Protein 3H6P (pdb70)

Sequence (238 aa):
AFAAKAGLMRHTIGQAEQQAMSAQAFHQQGESAAAFQGAHARFVAAAAKVNTLLDIAQANLSHTAFAAKAGLMRHTIGQAEQQAMSAQAFHQGESAAAFQGAHARFVAAAAKVNTLLDIAQANLGEAAGYAGTLQQSLGADIASEQAVLSSAWQGDTGITYQGWQTQQWNNQALEDLVRAYQSMSGTGYAGTLQSLGADIASEQAVLSSAWQGDTGITYQGWQTQWNQALEDLVRAYQSMSG

CATH classification: 1.20.5.190

Foldseek 3Di:
DVVVVVVVVVVVVVVVVVVVVVVVVVVVVVVVVVVVVVVVVVVVVVVVVVVVVVVVVVVD/DVVVVVVVVVVVVVVVVVVVVVVVVVVVVVVVVVVVVCVVVVVVVVVVVVVVVVVVVVVCVVCPVVD/DVLVVLLVVLVVVLVVLVVCQVVDDQPPPQGSVSCSVVSVVVSVVVSVVVCVVVDD/DVLVVLVVVLVVVLVVCVVPVPDDDCVVPDDNVRVSVVSVVVSVVVSVVVVVVVD

B-factor: mean 17.17, std 8.36, range [2.0, 63.87]

Organism: Mycobacterium tuberculosis (strain ATCC 25618 / H37Rv) (NCBI:txid83332)

Nearest PDB structures (foldseek):
  3h6p-assembly1_C  TM=1.018E+00  e=3.878E-08  Mycobacterium tuberculosis
  3q4h-assembly2_D-2  TM=9.669E-01  e=3.672E-05  Mycolicibacterium smegmatis MC2 155
  2kg7-assembly1_B  TM=9.232E-01  e=2.041E-05  Mycobacterium tuberculosis H37Rv
  3q4h-assembly2_B  TM=9.547E-01  e=7.528E-05  Mycolicibacterium smegmatis MC2 155
  3fav-assembly2_D  TM=8.240E-01  e=4.152E-01  Mycobacterium tuberculosis H37Rv

GO terms:
  GO:0032991 protein-containing complex (C, IDA)
  GO:0005515 protein binding (F, IPI)

Structure (mmCIF, N/CA/C/O backbone):
data_3H6P
#
_entry.id   3H6P
#
_cell.length_a   40.288
_cell.length_b   54.572
_cell.length_c   103.101
_cell.angle_alpha   90.00
_cell.angle_beta   90.00
_cell.angle_gamma   90.00
#
_symmetry.space_group_name_H-M   'P 21 21 21'
#
loop_
_entity.id
_entity.type
_entity.pdbx_description
1 polymer 'ESAT-6 LIKE PROTEIN ESXS'
2 polymer 'ESAT-6-like protein esxR'
3 non-polymer GLYCEROL
4 water water
#
loop_
_atom_site.group_PDB
_atom_site.id
_atom_site.type_symbol
_atom_site.label_atom_id
_atom_site.label_alt_id
_atom_site.label_comp_id
_atom_site.label_asym_id
_atom_site.label_entity_id
_atom_site.label_seq_id
_atom_site.pdbx_PDB_ins_code
_atom_site.Cartn_x
_atom_site.Cartn_y
_atom_site.Cartn_z
_atom_site.occupancy
_atom_site.B_iso_or_equiv
_atom_site.auth_seq_id
_atom_site.auth_comp_id
_atom_site.auth_asym_id
_atom_site.auth_atom_id
_atom_site.pdbx_PDB_model_num
ATOM 1 N N . ALA A 1 31 ? -51.893 7.609 -2.761 1.00 22.91 17 ALA A N 1
ATOM 2 C CA . ALA A 1 31 ? -52.026 6.333 -2.004 1.00 22.78 17 ALA A CA 1
ATOM 3 C C . ALA A 1 31 ? -50.641 5.864 -1.590 1.00 22.34 17 ALA A C 1
ATOM 4 O O . ALA A 1 31 ? -49.731 5.800 -2.426 1.00 22.21 17 ALA A O 1
ATOM 6 N N . PHE A 1 32 ? -50.483 5.503 -0.319 1.00 21.40 18 PHE A N 1
ATOM 7 C CA . PHE A 1 32 ? -49.186 5.024 0.141 1.00 20.81 18 PHE A CA 1
ATOM 8 C C . PHE A 1 32 ? -48.759 3.791 -0.663 1.00 20.21 18 PHE A C 1
ATOM 9 O O . PHE A 1 32 ? -47.609 3.688 -1.093 1.00 20.01 18 PHE A O 1
ATOM 17 N N . ALA A 1 33 ? -49.672 2.849 -0.849 1.00 20.12 19 ALA A N 1
ATOM 18 C CA . ALA A 1 33 ? -49.354 1.630 -1.582 1.00 19.59 19 ALA A CA 1
ATOM 19 C C . ALA A 1 33 ? -48.906 1.919 -3.020 1.00 18.49 19 ALA A C 1
ATOM 20 O O . ALA A 1 33 ? -48.033 1.224 -3.528 1.00 18.12 19 ALA A O 1
ATOM 22 N N . ALA A 1 34 ? -49.481 2.941 -3.659 1.00 17.63 20 ALA A N 1
ATOM 23 C CA . ALA A 1 34 ? -49.081 3.348 -5.027 1.00 16.85 20 ALA A CA 1
ATOM 24 C C . ALA A 1 34 ? -47.672 3.928 -5.055 1.00 15.98 20 ALA A C 1
ATOM 25 O O . ALA A 1 34 ? -46.889 3.618 -5.956 1.00 14.72 20 ALA A O 1
ATOM 27 N N . LYS A 1 35 ? -47.362 4.787 -4.078 1.00 14.72 21 LYS A N 1
ATOM 28 C CA . LYS A 1 35 ? -46.022 5.365 -3.991 1.00 13.95 21 LYS A CA 1
ATOM 29 C C . LYS A 1 35 ? -45.029 4.274 -3.667 1.00 11.77 21 LYS A C 1
ATOM 30 O O . LYS A 1 35 ? -43.944 4.260 -4.223 1.00 10.93 21 LYS A O 1
ATOM 36 N N . ALA A 1 36 ? -45.401 3.356 -2.776 1.00 10.93 22 ALA A N 1
ATOM 37 C CA . ALA A 1 36 ? -44.529 2.218 -2.435 1.00 10.29 22 ALA A CA 1
ATOM 38 C C . ALA A 1 36 ? -44.250 1.367 -3.689 1.00 10.27 22 ALA A C 1
ATOM 39 O O . ALA A 1 36 ? -43.090 1.066 -3.995 1.00 10.08 22 ALA A O 1
ATOM 41 N N . GLY A 1 37 ? -45.296 1.018 -4.437 1.00 10.47 23 GLY A N 1
ATOM 42 C CA . GLY A 1 37 ? -45.123 0.315 -5.732 1.00 10.40 23 GLY A CA 1
ATOM 43 C C . GLY A 1 37 ? -44.207 1.025 -6.715 1.00 10.62 23 GLY A C 1
ATOM 44 O O . GLY A 1 37 ? -43.322 0.408 -7.337 1.00 9.91 23 GLY A O 1
ATOM 45 N N . LEU A 1 38 ? -44.406 2.333 -6.862 1.00 10.56 24 LEU A N 1
ATOM 46 C CA . LEU A 1 38 ? -43.572 3.129 -7.736 1.00 11.22 24 LEU A CA 1
ATOM 47 C C . LEU A 1 38 ? -42.102 3.095 -7.308 1.00 10.38 24 LEU A C 1
ATOM 48 O O . LEU A 1 38 ? -41.226 2.986 -8.163 1.00 10.24 24 LEU A O 1
ATOM 53 N N . MET A 1 39 ? -41.828 3.186 -5.996 1.00 9.15 25 MET A N 1
ATOM 54 C CA . MET A 1 39 ? -40.438 3.148 -5.504 1.00 8.18 25 MET A CA 1
ATOM 55 C C . MET A 1 39 ? -39.773 1.819 -5.807 1.00 9.06 25 MET A C 1
ATOM 56 O O . MET A 1 39 ? -38.633 1.779 -6.246 1.00 8.20 25 MET A O 1
ATOM 61 N N . ARG A 1 40 ? -40.489 0.731 -5.570 1.00 9.47 26 ARG A N 1
ATOM 62 C CA . ARG A 1 40 ? -39.956 -0.601 -5.844 1.00 10.65 26 ARG A CA 1
ATOM 63 C C . ARG A 1 40 ? -39.637 -0.770 -7.325 1.00 10.42 26 ARG A C 1
ATOM 64 O O . ARG A 1 40 ? -38.571 -1.280 -7.692 1.00 10.66 26 ARG A O 1
ATOM 72 N N . HIS A 1 41 ? -40.551 -0.321 -8.175 1.00 10.33 27 HIS A N 1
ATOM 73 C CA . HIS A 1 41 ? -40.335 -0.320 -9.620 1.00 10.40 27 HIS A CA 1
ATOM 74 C C . HIS A 1 41 ? -39.110 0.513 -10.036 1.00 9.51 27 HIS A C 1
ATOM 75 O O . HIS A 1 41 ? -38.241 0.053 -10.789 1.00 9.48 27 HIS A O 1
ATOM 82 N N . THR A 1 42 ? -39.038 1.728 -9.512 1.00 9.38 28 THR A N 1
ATOM 83 C CA . THR A 1 42 ? -37.990 2.671 -9.853 1.00 9.46 28 THR A CA 1
ATOM 84 C C . THR A 1 42 ? -36.614 2.179 -9.422 1.00 9.93 28 THR A C 1
ATOM 85 O O . THR A 1 42 ? -35.657 2.374 -10.132 1.00 10.55 28 THR A O 1
ATOM 89 N N . ILE A 1 43 ? -36.520 1.542 -8.264 1.00 10.69 29 ILE A N 1
ATOM 90 C CA . ILE A 1 43 ? -35.257 0.940 -7.808 1.00 10.58 29 ILE A CA 1
ATOM 91 C C . ILE A 1 43 ? -34.750 -0.083 -8.818 1.00 10.73 29 ILE A C 1
ATOM 92 O O . ILE A 1 43 ? -33.560 -0.110 -9.140 1.00 11.28 29 ILE A O 1
ATOM 97 N N . GLY A 1 44 ? -35.648 -0.934 -9.306 1.00 11.32 30 GLY A N 1
ATOM 98 C CA . GLY A 1 44 ? -35.281 -1.988 -10.264 1.00 11.57 30 GLY A CA 1
ATOM 99 C C . GLY A 1 44 ? -34.841 -1.398 -11.598 1.00 11.79 30 GLY A C 1
ATOM 100 O O . GLY A 1 44 ? -33.849 -1.830 -12.205 1.00 11.46 30 GLY A O 1
ATOM 101 N N . GLN A 1 45 ? -35.564 -0.386 -12.053 1.00 11.76 31 GLN A N 1
ATOM 102 C CA . GLN A 1 45 ? -35.176 0.346 -13.267 1.00 12.16 31 GLN A CA 1
ATOM 103 C C . GLN A 1 45 ? -33.836 1.060 -13.175 1.00 11.85 31 GLN A C 1
ATOM 104 O O . GLN A 1 45 ? -33.028 1.005 -14.125 1.00 11.84 31 GLN A O 1
ATOM 110 N N . ALA A 1 46 ? -33.602 1.730 -12.046 1.00 11.31 32 ALA A N 1
ATOM 111 C CA . ALA A 1 46 ? -32.354 2.437 -11.810 1.00 10.47 32 ALA A CA 1
ATOM 112 C C . ALA A 1 46 ? -31.195 1.477 -11.850 1.00 9.98 32 ALA A C 1
ATOM 113 O O . ALA A 1 46 ? -30.155 1.767 -12.418 1.00 9.21 32 ALA A O 1
ATOM 115 N N . GLU A 1 47 ? -31.370 0.321 -11.216 1.00 10.41 33 GLU A N 1
ATOM 116 C CA . GLU A 1 47 ? -30.355 -0.723 -11.215 1.00 11.09 33 GLU A CA 1
ATOM 117 C C . GLU A 1 47 ? -30.042 -1.220 -12.619 1.00 11.90 33 GLU A C 1
ATOM 118 O O . GLU A 1 47 ? -28.862 -1.387 -12.969 1.00 10.34 33 GLU A O 1
ATOM 124 N N . GLN A 1 48 ? -31.088 -1.444 -13.418 1.00 12.42 34 GLN A N 1
ATOM 125 C CA . GLN A 1 48 ? -30.918 -1.940 -14.792 1.00 14.06 34 GLN A CA 1
ATOM 126 C C . GLN A 1 48 ? -30.211 -0.924 -15.668 1.00 13.66 34 GLN A C 1
ATOM 127 O O . GLN A 1 48 ? -29.339 -1.275 -16.455 1.00 14.10 34 GLN A O 1
ATOM 133 N N . GLN A 1 49 ? -30.607 0.332 -15.545 1.00 14.12 35 GLN A N 1
ATOM 134 C CA . GLN A 1 49 ? -29.944 1.424 -16.257 1.00 14.21 35 GLN A CA 1
ATOM 135 C C . GLN A 1 49 ? -28.452 1.514 -15.933 1.00 13.09 35 GLN A C 1
ATOM 136 O O . GLN A 1 49 ? -27.642 1.628 -16.846 1.00 12.46 35 GLN A O 1
ATOM 142 N N . ALA A 1 50 ? -28.104 1.457 -14.645 1.00 12.16 36 ALA A N 1
ATOM 143 C CA . ALA A 1 50 ? -26.716 1.577 -14.191 1.00 12.07 36 ALA A CA 1
ATOM 144 C C . ALA A 1 50 ? -25.861 0.388 -14.651 1.00 11.70 36 ALA A C 1
ATOM 145 O O . ALA A 1 50 ? -24.709 0.560 -15.094 1.00 11.98 36 ALA A O 1
ATOM 147 N N . MET A 1 51 ? -26.427 -0.810 -14.555 1.00 11.01 37 MET A N 1
ATOM 148 C CA . MET A 1 51 ? -25.732 -2.035 -15.021 1.00 10.76 37 MET A CA 1
ATOM 149 C C . MET A 1 51 ? -25.450 -1.940 -16.520 1.00 10.99 37 MET A C 1
ATOM 150 O O . MET A 1 51 ? -24.320 -2.187 -16.988 1.00 10.64 3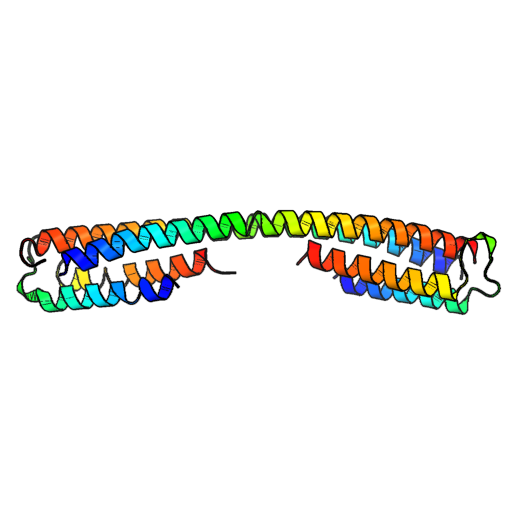7 MET A O 1
ATOM 155 N N . SER A 1 52 ? -26.474 -1.555 -17.274 1.00 11.21 38 SER A N 1
ATOM 156 C CA . SER A 1 52 ? -26.347 -1.417 -18.727 1.00 12.03 38 SER A CA 1
ATOM 157 C C . SER A 1 52 ? -25.296 -0.367 -19.132 1.00 12.07 38 SER A C 1
ATOM 158 O O . SER A 1 52 ? -24.556 -0.552 -20.097 1.00 10.94 38 SER A O 1
ATOM 161 N N . ALA A 1 53 ? -25.301 0.762 -18.432 1.00 11.79 39 ALA A N 1
ATOM 162 C CA . ALA A 1 53 ? -24.374 1.857 -18.703 1.00 12.19 39 ALA A CA 1
ATOM 163 C C . ALA A 1 53 ? -22.949 1.418 -18.404 1.00 12.27 39 ALA A C 1
ATOM 164 O O . ALA A 1 53 ? -22.026 1.762 -19.138 1.00 12.72 39 ALA A O 1
ATOM 166 N N . GLN A 1 54 ? -22.756 0.636 -17.348 1.00 12.05 40 GLN A N 1
ATOM 167 C CA . GLN A 1 54 ? -21.405 0.178 -16.999 1.00 12.22 40 GLN A CA 1
ATOM 168 C C . GLN A 1 54 ? -20.902 -0.794 -18.069 1.00 12.11 40 GLN A C 1
ATOM 169 O O . GLN A 1 54 ? -19.736 -0.723 -18.513 1.00 12.27 40 GLN A O 1
ATOM 175 N N . ALA A 1 55 ? -21.772 -1.689 -18.501 1.00 11.44 41 ALA A N 1
ATOM 176 C CA . ALA A 1 55 ? -21.396 -2.650 -19.525 1.00 12.28 41 ALA A CA 1
ATOM 177 C C . ALA A 1 55 ? -21.024 -1.911 -20.818 1.00 12.56 41 ALA A C 1
ATOM 178 O O . ALA A 1 55 ? -20.017 -2.206 -21.458 1.00 13.03 41 ALA A O 1
ATOM 180 N N . PHE A 1 56 ? -21.827 -0.921 -21.180 1.00 12.97 42 PHE A N 1
ATOM 181 C CA . PHE A 1 56 ? -21.549 -0.092 -22.361 1.00 13.39 42 PHE A CA 1
ATOM 182 C C . PHE A 1 56 ? -20.208 0.627 -22.251 1.00 13.29 42 PHE A C 1
ATOM 183 O O . PHE A 1 56 ? -19.387 0.608 -23.175 1.00 13.08 42 PHE A O 1
ATOM 191 N N . HIS A 1 57 ? -19.979 1.255 -21.118 1.00 14.62 43 HIS A N 1
ATOM 192 C CA . HIS A 1 57 ? -18.770 2.026 -20.914 1.00 16.29 43 HIS A CA 1
ATOM 193 C C . HIS A 1 57 ? -17.500 1.163 -20.880 1.00 16.42 43 HIS A C 1
ATOM 194 O O . HIS A 1 57 ? -16.461 1.578 -21.417 1.00 15.77 43 HIS A O 1
ATOM 201 N N . GLN A 1 58 ? -17.578 -0.036 -20.303 1.00 15.95 44 GLN A N 1
ATOM 202 C CA A GLN A 1 58 ? -16.450 -0.981 -20.346 0.50 16.45 44 GLN A CA 1
ATOM 203 C CA B GLN A 1 58 ? -16.446 -0.973 -20.350 0.50 16.27 44 GLN A CA 1
ATOM 204 C C . GLN A 1 58 ? -16.116 -1.374 -21.793 1.00 16.34 44 GLN A C 1
ATOM 205 O O . GLN A 1 58 ? -14.942 -1.391 -22.195 1.00 15.75 44 GLN A O 1
ATOM 216 N N . GLY A 1 59 ? -17.145 -1.671 -22.584 1.00 15.43 45 GLY A N 1
ATOM 217 C CA . GLY A 1 59 ? -16.956 -2.036 -23.991 1.00 15.93 45 GLY A CA 1
ATOM 218 C C . GLY A 1 59 ? -16.418 -0.878 -24.841 1.00 16.04 45 GLY A C 1
ATOM 219 O O . GLY A 1 59 ? -15.562 -1.081 -25.726 1.00 15.24 45 GLY A O 1
ATOM 220 N N . GLU A 1 60 ? -16.937 0.323 -24.603 1.00 16.26 46 GLU A N 1
ATOM 221 C CA . GLU A 1 60 ? -16.506 1.526 -25.326 1.00 16.91 46 GLU A CA 1
ATOM 222 C C . GLU A 1 60 ? -15.042 1.828 -25.021 1.00 16.31 46 GLU A C 1
ATOM 223 O O . GLU A 1 60 ? -14.269 2.127 -25.911 1.00 15.65 46 GLU A O 1
ATOM 229 N N . SER A 1 61 ? -14.661 1.710 -23.760 1.00 16.08 47 SER A N 1
ATOM 230 C CA . SER A 1 61 ? -13.268 1.874 -23.344 1.00 16.65 47 SER A CA 1
ATOM 231 C C . SER A 1 61 ? -12.344 0.857 -24.022 1.00 15.89 47 SER A C 1
ATOM 232 O O . SER A 1 61 ? -11.274 1.210 -24.551 1.00 15.90 47 SER A O 1
ATOM 235 N N . ALA A 1 62 ? -12.759 -0.402 -24.031 1.00 14.95 48 ALA A N 1
ATOM 236 C CA . ALA A 1 62 ? -11.964 -1.474 -24.642 1.00 14.30 48 ALA A CA 1
ATOM 237 C C . ALA A 1 62 ? -11.772 -1.239 -26.153 1.00 14.97 48 ALA A C 1
ATOM 238 O O . ALA A 1 62 ? -10.651 -1.309 -26.678 1.00 14.50 48 ALA A O 1
ATOM 240 N N . ALA A 1 63 ? -12.859 -0.903 -26.833 1.00 13.98 49 ALA A N 1
ATOM 241 C CA . ALA A 1 63 ? -12.817 -0.574 -28.265 1.00 14.47 49 ALA A CA 1
ATOM 242 C C . ALA A 1 63 ? -11.961 0.658 -28.562 1.00 14.59 49 ALA A C 1
ATOM 243 O O . ALA A 1 63 ? -11.214 0.664 -29.550 1.00 14.76 49 ALA A O 1
ATOM 245 N N . ALA A 1 64 ? -12.070 1.696 -27.726 1.00 15.13 50 ALA A N 1
ATOM 246 C CA . ALA A 1 64 ? -11.293 2.928 -27.933 1.00 15.99 50 ALA A CA 1
ATOM 247 C C . ALA A 1 64 ? -9.804 2.629 -27.721 1.00 15.99 50 ALA A C 1
ATOM 248 O O . ALA A 1 64 ? -8.960 3.077 -28.492 1.00 16.60 50 ALA A O 1
ATOM 250 N N . PHE A 1 65 ? -9.479 1.844 -26.710 1.00 15.41 51 PHE A N 1
ATOM 251 C CA . PHE A 1 65 ? -8.090 1.442 -26.504 1.00 16.43 51 PHE A CA 1
ATOM 252 C C . PHE A 1 65 ? -7.499 0.646 -27.685 1.00 16.88 51 PHE A C 1
ATOM 253 O O . PHE A 1 65 ? -6.361 0.886 -28.108 1.00 16.86 51 PHE A O 1
ATOM 261 N N . GLN A 1 66 ? -8.249 -0.315 -28.195 1.00 17.15 52 GLN A N 1
ATOM 262 C CA . GLN A 1 66 ? -7.798 -1.101 -29.354 1.00 17.58 52 GLN A CA 1
ATOM 263 C C . GLN A 1 66 ? -7.541 -0.208 -30.571 1.00 16.83 52 GLN A C 1
ATOM 264 O O . GLN A 1 66 ? -6.508 -0.340 -31.235 1.00 17.00 52 GLN A O 1
ATOM 270 N N . GLY A 1 67 ? -8.449 0.724 -30.850 1.00 16.14 53 GLY A N 1
ATOM 271 C CA . GLY A 1 67 ? -8.228 1.680 -31.947 1.00 15.73 53 GLY A CA 1
ATOM 272 C C . GLY A 1 67 ? -6.991 2.549 -31.757 1.00 15.31 53 GLY A C 1
ATOM 273 O O . GLY A 1 67 ? -6.159 2.679 -32.653 1.00 14.37 53 GLY A O 1
ATOM 274 N N . ALA A 1 68 ? -6.880 3.148 -30.575 1.00 15.54 54 ALA A N 1
ATOM 275 C CA . ALA A 1 68 ? -5.732 3.957 -30.204 1.00 15.39 54 ALA A CA 1
ATOM 276 C C . ALA A 1 68 ? -4.435 3.173 -30.363 1.00 15.30 54 ALA A C 1
ATOM 277 O O . ALA A 1 68 ? -3.455 3.687 -30.917 1.00 14.48 54 ALA A O 1
ATOM 279 N N . HIS A 1 69 ? -4.434 1.933 -29.875 1.00 15.48 55 HIS A N 1
ATOM 280 C CA . HIS A 1 69 ? -3.254 1.065 -29.911 1.00 15.94 55 HIS A CA 1
ATOM 281 C C . HIS A 1 69 ? -2.820 0.755 -31.338 1.00 15.94 55 HIS A C 1
ATOM 282 O O . HIS A 1 69 ? -1.626 0.806 -31.658 1.00 16.82 55 HIS A O 1
ATOM 289 N N . ALA A 1 70 ? -3.785 0.444 -32.191 1.00 15.98 56 ALA A N 1
ATOM 290 C CA . ALA A 1 70 ? -3.545 0.282 -33.615 1.00 15.95 56 ALA A CA 1
ATOM 291 C C . ALA A 1 70 ? -2.933 1.554 -34.236 1.00 15.79 56 ALA A C 1
ATOM 292 O O . ALA A 1 70 ? -1.962 1.465 -34.996 1.00 15.54 56 ALA A O 1
ATOM 294 N N . ARG A 1 71 ? -3.464 2.728 -33.885 1.00 16.09 57 ARG A N 1
ATOM 295 C CA . ARG A 1 71 ? -2.952 3.995 -34.412 1.00 16.00 57 ARG A CA 1
ATOM 296 C C . ARG A 1 71 ? -1.539 4.283 -33.931 1.00 15.88 57 ARG A C 1
ATOM 297 O O . ARG A 1 71 ? -0.706 4.826 -34.685 1.00 14.62 57 ARG A O 1
ATOM 305 N N . PHE A 1 72 ? -1.274 3.929 -32.681 1.00 15.05 58 PHE A N 1
ATOM 306 C CA . PHE A 1 72 ? 0.059 4.071 -32.090 1.00 15.50 58 PHE A CA 1
ATOM 307 C C . PHE A 1 72 ? 1.110 3.208 -32.826 1.00 15.30 58 PHE A C 1
ATOM 308 O O . PHE A 1 72 ? 2.204 3.678 -33.155 1.00 15.21 58 PHE A O 1
ATOM 316 N N . VAL A 1 73 ? 0.770 1.946 -33.054 1.00 15.00 59 VAL A N 1
ATOM 317 C CA . VAL A 1 73 ? 1.627 1.008 -33.778 1.00 15.02 59 VAL A CA 1
ATOM 318 C C . VAL A 1 73 ? 1.897 1.512 -35.211 1.00 14.57 59 VAL A C 1
ATOM 319 O O . VAL A 1 73 ? 3.046 1.517 -35.657 1.00 14.21 59 VAL A O 1
ATOM 323 N N . ALA A 1 74 ? 0.862 1.970 -35.905 1.00 13.95 60 ALA A N 1
ATOM 324 C CA . ALA A 1 74 ? 1.041 2.511 -37.269 1.00 14.53 60 ALA A CA 1
ATOM 325 C C . ALA A 1 74 ? 1.968 3.721 -37.256 1.00 14.27 60 ALA A C 1
ATOM 326 O O . ALA A 1 74 ? 2.875 3.822 -38.084 1.00 14.69 60 ALA A O 1
ATOM 328 N N . ALA A 1 75 ? 1.776 4.623 -36.289 1.00 13.81 61 ALA A N 1
ATOM 329 C CA . ALA A 1 75 ? 2.626 5.829 -36.159 1.00 13.93 61 ALA A CA 1
ATOM 330 C C . ALA A 1 75 ? 4.081 5.485 -35.843 1.00 13.82 61 ALA A C 1
ATOM 331 O O . ALA A 1 75 ? 5.008 6.084 -36.407 1.00 13.75 61 ALA A O 1
ATOM 333 N N . ALA A 1 76 ? 4.279 4.524 -34.947 1.00 13.47 62 ALA A N 1
ATOM 334 C CA . ALA A 1 76 ? 5.612 4.053 -34.595 1.00 13.74 62 ALA A CA 1
ATOM 335 C C . ALA A 1 76 ? 6.364 3.467 -35.799 1.00 13.86 62 ALA A C 1
ATOM 336 O O . ALA A 1 76 ? 7.577 3.697 -35.956 1.00 12.61 62 ALA A O 1
ATOM 338 N N . ALA A 1 77 ? 5.666 2.702 -36.631 1.00 13.34 63 ALA A N 1
ATOM 339 C CA . ALA A 1 77 ? 6.252 2.198 -37.879 1.00 13.64 63 ALA A CA 1
ATOM 340 C C . ALA A 1 77 ? 6.758 3.367 -38.745 1.00 13.57 63 ALA A C 1
ATOM 341 O O . ALA A 1 77 ? 7.854 3.311 -39.307 1.00 13.86 63 ALA A O 1
ATOM 343 N N . LYS A 1 78 ? 5.985 4.446 -38.811 1.00 13.19 64 LYS A N 1
ATOM 344 C CA . LYS A 1 78 ? 6.378 5.597 -39.631 1.00 13.81 64 LYS A CA 1
ATOM 345 C C . LYS A 1 78 ? 7.590 6.275 -39.024 1.00 13.10 64 LYS A C 1
ATOM 346 O O . LYS A 1 78 ? 8.502 6.661 -39.728 1.00 11.90 64 LYS A O 1
ATOM 352 N N . VAL A 1 79 ? 7.586 6.413 -37.699 1.00 12.45 65 VAL A N 1
ATOM 353 C CA . VAL A 1 79 ? 8.714 7.002 -36.981 1.00 12.80 65 VAL A CA 1
ATOM 354 C C . VAL A 1 79 ? 9.967 6.193 -37.243 1.00 12.64 65 VAL A C 1
ATOM 355 O O . VAL A 1 79 ? 11.023 6.755 -37.512 1.00 11.37 65 VAL A O 1
ATOM 359 N N . ASN A 1 80 ? 9.860 4.868 -37.212 1.00 12.82 66 ASN A N 1
ATOM 360 C CA . ASN A 1 80 ? 11.041 4.041 -37.495 1.00 13.88 66 ASN A CA 1
ATOM 361 C C . ASN A 1 80 ? 11.570 4.185 -38.934 1.00 12.62 66 ASN A C 1
ATOM 362 O O . ASN A 1 80 ? 12.780 4.290 -39.162 1.00 12.27 66 ASN A O 1
ATOM 367 N N . THR A 1 81 ? 10.667 4.231 -39.895 1.00 11.75 67 THR A N 1
ATOM 368 C CA . THR A 1 81 ? 11.029 4.505 -41.290 1.00 11.60 67 THR A CA 1
ATOM 369 C C . THR A 1 81 ? 11.700 5.863 -41.449 1.00 10.61 67 THR A C 1
ATOM 370 O O . THR A 1 81 ? 12.718 5.981 -42.147 1.00 9.41 67 THR A O 1
ATOM 374 N N . LEU A 1 82 ? 11.148 6.881 -40.784 1.00 9.29 68 LEU A N 1
ATOM 375 C CA . LEU A 1 82 ? 11.713 8.231 -40.883 1.00 9.23 68 LEU A CA 1
ATOM 376 C C . LEU A 1 82 ? 13.068 8.364 -40.173 1.00 9.05 68 LEU A C 1
ATOM 377 O O . LEU A 1 82 ? 13.893 9.181 -40.584 1.00 9.40 68 LEU A O 1
ATOM 382 N N . LEU A 1 83 ? 13.286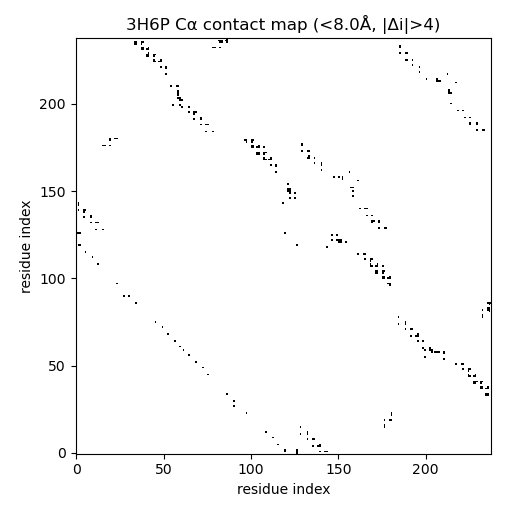 7.613 -39.086 1.00 8.45 69 LEU A N 1
ATOM 383 C CA . LEU A 1 83 ? 14.587 7.624 -38.423 1.00 8.99 69 LEU A CA 1
ATOM 384 C C . LEU A 1 83 ? 15.649 7.020 -39.342 1.00 9.41 69 LEU A C 1
ATOM 385 O O . LEU A 1 83 ? 16.785 7.481 -39.391 1.00 10.28 69 LEU A O 1
ATOM 390 N N . ASP A 1 84 ? 15.294 5.959 -40.053 1.00 9.61 70 ASP A N 1
ATOM 391 C CA . ASP A 1 84 ? 16.232 5.371 -41.021 1.00 10.21 70 ASP A CA 1
ATOM 392 C C . ASP A 1 84 ? 16.583 6.343 -42.131 1.00 9.62 70 ASP A C 1
ATOM 393 O O . ASP A 1 84 ? 17.756 6.458 -42.504 1.00 9.66 70 ASP A O 1
ATOM 398 N N . ILE A 1 85 ? 15.586 7.051 -42.651 1.00 9.43 71 ILE A N 1
ATOM 399 C CA . ILE A 1 85 ? 15.830 8.075 -43.658 1.00 9.34 71 ILE A CA 1
ATOM 400 C C . ILE A 1 85 ? 16.771 9.168 -43.140 1.00 9.16 71 ILE A C 1
ATOM 401 O O . ILE A 1 85 ? 17.682 9.575 -43.840 1.00 10.21 71 ILE A O 1
ATOM 406 N N . ALA A 1 86 ? 16.559 9.618 -41.909 1.00 8.69 72 ALA A N 1
ATOM 407 C CA . ALA A 1 86 ? 17.419 10.605 -41.295 1.00 8.50 72 ALA A CA 1
ATOM 408 C C . ALA A 1 86 ? 18.839 10.078 -41.221 1.00 8.59 72 ALA A C 1
ATOM 409 O O . ALA A 1 86 ? 19.758 10.768 -41.631 1.00 9.44 72 ALA A O 1
ATOM 411 N N . GLN A 1 87 ? 19.010 8.844 -40.750 1.00 9.63 73 GLN A N 1
ATOM 412 C CA . GLN A 1 87 ? 20.327 8.230 -40.624 1.00 10.12 73 GLN A CA 1
ATOM 413 C C . GLN A 1 87 ? 21.063 8.156 -41.967 1.00 11.45 73 GLN A C 1
ATOM 414 O O . GLN A 1 87 ? 22.259 8.492 -42.044 1.00 10.11 73 GLN A O 1
ATOM 420 N N . ALA A 1 88 ? 20.340 7.733 -43.016 1.00 12.95 74 ALA A N 1
ATOM 421 C CA . ALA A 1 88 ? 20.879 7.671 -44.398 1.00 14.96 74 ALA A CA 1
ATOM 422 C C . ALA A 1 88 ? 21.338 9.029 -44.908 1.00 16.13 74 ALA A C 1
ATOM 423 O O . ALA A 1 88 ? 22.198 9.102 -45.780 1.00 17.05 74 ALA A O 1
ATOM 425 N N . ASN A 1 89 ? 20.734 10.099 -44.405 1.00 17.26 75 ASN A N 1
ATOM 426 C CA . ASN A 1 89 ? 21.043 11.451 -44.868 1.00 18.30 75 ASN A CA 1
ATOM 427 C C . ASN A 1 89 ? 22.025 12.189 -43.961 1.00 20.38 75 ASN A C 1
ATOM 428 O O . ASN A 1 89 ? 22.195 13.414 -44.086 1.00 22.15 75 ASN A O 1
ATOM 433 N N . LEU A 1 90 ? 22.665 11.465 -43.041 1.00 21.05 76 LEU A N 1
ATOM 434 C CA . LEU A 1 90 ? 23.706 12.051 -42.198 1.00 23.13 76 LEU A CA 1
ATOM 435 C C . LEU A 1 90 ? 25.063 11.794 -42.842 1.00 24.37 76 LEU A C 1
ATOM 436 O O . LEU A 1 90 ? 25.905 12.694 -42.904 1.00 26.40 76 LEU A O 1
ATOM 441 N N . SER B 1 28 ? 27.609 14.658 -33.325 1.00 28.57 14 SER B N 1
ATOM 442 C CA . SER B 1 28 ? 26.840 14.575 -34.606 1.00 28.18 14 SER B CA 1
ATOM 443 C C . SER B 1 28 ? 26.196 13.203 -34.808 1.00 27.61 14 SER B C 1
ATOM 444 O O . SER B 1 28 ? 25.003 13.029 -34.556 1.00 26.75 14 SER B O 1
ATOM 447 N N . HIS B 1 29 ? 26.998 12.239 -35.269 1.00 26.93 15 HIS B N 1
ATOM 448 C CA . HIS B 1 29 ? 26.484 10.926 -35.676 1.00 26.09 15 HIS B CA 1
ATOM 449 C C . HIS B 1 29 ? 26.227 10.022 -34.474 1.00 24.32 15 HIS B C 1
ATOM 450 O O . HIS B 1 29 ? 25.243 9.271 -34.458 1.00 23.92 15 HIS B O 1
ATOM 457 N N . THR B 1 30 ? 27.107 10.095 -33.474 1.00 22.01 16 THR B N 1
ATOM 458 C CA . THR B 1 30 ? 26.909 9.338 -32.237 1.00 20.10 16 THR B CA 1
ATOM 459 C C . THR B 1 30 ? 25.829 10.027 -31.412 1.00 17.65 16 THR B C 1
ATOM 460 O O . THR B 1 30 ? 25.095 9.361 -30.670 1.00 16.20 16 THR B O 1
ATOM 464 N N . ALA B 1 31 ? 25.730 11.353 -31.564 1.00 14.66 17 ALA B N 1
ATOM 465 C CA . ALA B 1 31 ? 24.613 12.110 -30.997 1.00 12.58 17 ALA B CA 1
ATOM 466 C C . ALA B 1 31 ? 23.286 11.689 -31.627 1.00 10.71 17 ALA B C 1
ATOM 467 O O . ALA B 1 31 ? 22.334 11.442 -30.905 1.00 8.49 17 ALA B O 1
ATOM 469 N N . PHE B 1 32 ? 23.220 11.618 -32.965 1.00 9.52 18 PHE B N 1
ATOM 470 C CA . PHE B 1 32 ? 22.000 11.100 -33.624 1.00 8.92 18 PHE B CA 1
ATOM 471 C C . PHE B 1 32 ? 21.714 9.692 -33.163 1.00 7.78 18 PHE B C 1
ATOM 472 O O . PHE B 1 32 ? 20.572 9.359 -32.842 1.00 7.33 18 PHE B O 1
ATOM 480 N N . ALA B 1 33 ? 22.734 8.841 -33.129 1.00 6.53 19 ALA B N 1
ATOM 481 C CA . ALA B 1 33 ? 22.518 7.444 -32.709 1.00 6.67 19 ALA B CA 1
ATOM 482 C C . ALA B 1 33 ? 21.914 7.357 -31.308 1.00 6.22 19 ALA B C 1
ATOM 483 O O . ALA B 1 33 ? 20.997 6.572 -31.055 1.00 6.71 19 ALA B O 1
ATOM 485 N N . ALA B 1 34 ? 22.438 8.167 -30.397 1.00 5.20 20 ALA B N 1
ATOM 486 C CA . ALA B 1 34 ? 21.948 8.214 -29.029 1.00 5.14 20 ALA B CA 1
ATOM 487 C C . ALA B 1 34 ? 20.459 8.549 -29.009 1.00 4.68 20 ALA B C 1
ATOM 488 O O . ALA B 1 34 ? 19.661 7.905 -28.317 1.00 4.22 20 ALA B O 1
ATOM 490 N N . LYS B 1 35 ? 20.080 9.564 -29.777 1.00 4.71 21 LYS B N 1
ATOM 491 C CA . LYS B 1 35 ? 18.680 10.046 -29.769 1.00 4.48 21 LYS B CA 1
ATOM 492 C C . LYS B 1 35 ? 17.754 9.090 -30.486 1.00 4.37 21 LYS B C 1
ATOM 493 O O . LYS B 1 35 ? 16.643 8.871 -30.042 1.00 3.35 21 LYS B O 1
ATOM 499 N N . ALA B 1 36 ? 18.207 8.546 -31.616 1.00 4.50 22 ALA B N 1
ATOM 500 C CA . ALA B 1 36 ? 17.388 7.568 -32.333 1.00 5.01 22 ALA B CA 1
ATOM 501 C C . ALA B 1 36 ? 17.109 6.341 -31.453 1.00 4.47 22 ALA B C 1
ATOM 502 O O . ALA B 1 36 ? 15.972 5.863 -31.369 1.00 4.84 22 ALA B O 1
ATOM 504 N N . GLY B 1 37 ? 18.140 5.858 -30.771 1.00 4.65 23 GLY B N 1
ATOM 505 C CA . GLY B 1 37 ? 18.015 4.702 -29.892 1.00 5.45 23 GLY B CA 1
ATOM 506 C C . GLY B 1 37 ? 17.062 4.947 -28.743 1.00 5.64 23 GLY B C 1
ATOM 507 O O . GLY B 1 37 ? 16.240 4.089 -28.413 1.00 6.07 23 GLY B O 1
ATOM 508 N N . LEU B 1 38 ? 17.179 6.126 -28.129 1.00 6.01 24 LEU B N 1
ATOM 509 C CA . LEU B 1 38 ? 16.299 6.517 -27.031 1.00 5.75 24 LEU B CA 1
ATOM 510 C C . LEU B 1 38 ? 14.848 6.669 -27.500 1.00 6.19 24 LEU B C 1
ATOM 511 O O . LEU B 1 38 ? 13.933 6.295 -26.771 1.00 5.30 24 LEU B O 1
ATOM 516 N N . MET B 1 39 ? 14.633 7.244 -28.687 1.00 5.79 25 MET B N 1
ATOM 517 C CA . MET B 1 39 ? 13.289 7.338 -29.233 1.00 6.24 25 MET B CA 1
ATOM 518 C C . MET B 1 39 ? 12.689 5.955 -29.440 1.00 5.64 25 MET B C 1
ATOM 519 O O . MET B 1 39 ? 11.534 5.706 -29.070 1.00 5.60 25 MET B O 1
ATOM 524 N N . ARG B 1 40 ? 13.453 5.036 -30.013 1.00 5.96 26 ARG B N 1
ATOM 525 C CA . ARG B 1 40 ? 12.923 3.671 -30.231 1.00 6.94 26 ARG B CA 1
ATOM 526 C C . ARG B 1 40 ? 12.613 2.983 -28.901 1.00 7.33 26 ARG B C 1
ATOM 527 O O . ARG B 1 40 ? 11.563 2.376 -28.732 1.00 7.05 26 ARG B O 1
ATOM 535 N N . HIS B 1 41 ? 13.518 3.122 -27.944 1.00 7.18 27 HIS B N 1
ATOM 536 C CA . HIS B 1 41 ? 13.294 2.575 -26.613 1.00 7.42 27 HIS B CA 1
ATOM 537 C C . HIS B 1 41 ? 12.054 3.162 -25.946 1.00 7.37 27 HIS B C 1
ATOM 538 O O . HIS B 1 41 ? 11.222 2.420 -25.415 1.00 6.57 27 HIS B O 1
ATOM 545 N N . THR B 1 42 ? 11.932 4.490 -26.003 1.00 7.34 28 THR B N 1
ATOM 546 C CA . THR B 1 42 ? 10.849 5.222 -25.354 1.00 7.89 28 THR B CA 1
ATOM 547 C C . THR B 1 42 ? 9.493 4.866 -25.956 1.00 8.02 28 THR B C 1
ATOM 548 O O . THR B 1 42 ? 8.512 4.776 -25.237 1.00 8.89 28 THR B O 1
ATOM 552 N N . ILE B 1 43 ? 9.443 4.610 -27.258 1.00 8.46 29 ILE B N 1
ATOM 553 C CA . ILE B 1 43 ? 8.197 4.200 -27.910 1.00 8.50 29 ILE B CA 1
ATOM 554 C C . ILE B 1 43 ? 7.711 2.846 -27.354 1.00 9.06 29 ILE B C 1
ATOM 555 O O . ILE B 1 43 ? 6.537 2.689 -27.024 1.00 9.69 29 ILE B O 1
ATOM 560 N N . GLY B 1 44 ? 8.626 1.900 -27.200 1.00 9.50 30 GLY B N 1
ATOM 561 C CA . GLY B 1 44 ? 8.310 0.599 -26.614 1.00 9.92 30 GLY B CA 1
ATOM 562 C C . GLY B 1 44 ? 7.874 0.701 -25.168 1.00 10.19 30 GLY B C 1
ATOM 563 O O . GLY B 1 44 ? 6.928 0.025 -24.750 1.00 11.44 30 GLY B O 1
ATOM 564 N N . GLN B 1 45 ? 8.536 1.556 -24.404 1.00 10.70 31 GLN B N 1
ATOM 565 C CA . GLN B 1 45 ? 8.187 1.772 -23.003 1.00 11.65 31 GLN B CA 1
ATOM 566 C C . GLN B 1 45 ? 6.821 2.416 -22.843 1.00 11.66 31 GLN B C 1
ATOM 567 O O . GLN B 1 45 ? 6.021 1.971 -22.014 1.00 11.71 31 GLN B O 1
ATOM 573 N N . ALA B 1 46 ? 6.565 3.455 -23.633 1.00 10.92 32 ALA B N 1
ATOM 574 C CA . ALA B 1 46 ? 5.267 4.113 -23.663 1.00 11.13 32 ALA B CA 1
ATOM 575 C C . ALA B 1 46 ? 4.126 3.140 -23.989 1.00 11.22 32 ALA B C 1
ATOM 576 O O . ALA B 1 46 ? 3.073 3.184 -23.350 1.00 11.19 32 ALA B O 1
ATOM 578 N N . GLU B 1 47 ? 4.339 2.275 -24.980 1.00 10.97 33 GLU B N 1
ATOM 579 C CA . GLU B 1 47 ? 3.360 1.264 -25.330 1.00 11.40 33 GLU B CA 1
ATOM 580 C C . GLU B 1 47 ? 3.050 0.340 -24.151 1.00 11.64 33 GLU B C 1
ATOM 581 O O . GLU B 1 47 ? 1.880 0.110 -23.843 1.00 10.48 33 GLU B O 1
ATOM 587 N N . GLN B 1 48 ? 4.088 -0.216 -23.528 1.00 11.34 34 GLN B N 1
ATOM 588 C CA . GLN B 1 48 ? 3.891 -1.147 -22.406 1.00 12.22 34 GLN B CA 1
ATOM 589 C C . GLN B 1 48 ? 3.196 -0.469 -21.229 1.00 11.43 34 GLN B C 1
ATOM 590 O O . GLN B 1 48 ? 2.289 -1.034 -20.627 1.00 11.23 34 GLN B O 1
ATOM 596 N N . GLN B 1 49 ? 3.631 0.738 -20.916 1.00 10.87 35 GLN B N 1
ATOM 597 C CA . GLN B 1 49 ? 3.013 1.564 -19.859 1.00 12.11 35 GLN B CA 1
ATOM 598 C C . GLN B 1 49 ? 1.521 1.823 -20.098 1.00 12.14 35 GLN B C 1
ATOM 599 O O . GLN B 1 49 ? 0.705 1.767 -19.160 1.00 11.68 35 GLN B O 1
ATOM 605 N N . ALA B 1 50 ? 1.185 2.157 -21.343 1.00 11.30 36 ALA B N 1
ATOM 606 C CA . ALA B 1 50 ? -0.201 2.482 -21.721 1.00 11.52 36 ALA B CA 1
ATOM 607 C C . ALA B 1 50 ? -1.104 1.239 -21.674 1.00 11.19 36 ALA B C 1
ATOM 608 O O . ALA B 1 50 ? -2.265 1.337 -21.298 1.00 10.85 36 ALA B O 1
ATOM 610 N N . MET B 1 51 ? -0.569 0.091 -22.085 1.00 10.86 37 MET B N 1
ATOM 611 C CA . MET B 1 51 ? -1.288 -1.170 -22.040 1.00 11.56 37 MET B CA 1
ATOM 612 C C . MET B 1 51 ? -1.589 -1.561 -20.593 1.00 12.10 37 MET B C 1
ATOM 613 O O . MET B 1 51 ? -2.704 -2.002 -20.276 1.00 11.93 37 MET B O 1
ATOM 618 N N . SER B 1 52 ? -0.583 -1.397 -19.732 1.00 11.76 38 SER B N 1
ATOM 619 C CA . SER B 1 52 ? -0.719 -1.625 -18.301 1.00 12.81 38 SER B CA 1
ATOM 620 C C . SER B 1 52 ? -1.716 -0.641 -17.664 1.00 12.35 38 SER B C 1
ATOM 621 O O . SER B 1 52 ? -2.540 -1.038 -16.845 1.00 11.87 38 SER B O 1
ATOM 624 N N . ALA B 1 53 ? -1.674 0.623 -18.070 1.00 12.10 39 ALA B N 1
ATOM 625 C CA . ALA B 1 53 ? -2.586 1.644 -17.552 1.00 13.23 39 ALA B CA 1
ATOM 626 C C . ALA B 1 53 ? -4.063 1.348 -17.889 1.00 13.42 39 ALA B C 1
ATOM 627 O O . ALA B 1 53 ? -4.956 1.529 -17.047 1.00 14.33 39 ALA B O 1
ATOM 629 N N . GLN B 1 54 ? -4.313 0.905 -19.110 1.00 12.92 40 GLN B N 1
ATOM 630 C CA . GLN B 1 54 ? -5.659 0.536 -19.563 1.00 12.84 40 GLN B CA 1
ATOM 631 C C . GLN B 1 54 ? -6.202 -0.669 -18.786 1.00 12.22 40 GLN B C 1
ATOM 632 O O . GLN B 1 54 ? -7.352 -0.669 -18.359 1.00 11.17 40 GLN B O 1
ATOM 638 N N . ALA B 1 55 ? -5.381 -1.696 -18.636 1.00 11.76 41 ALA B N 1
ATOM 639 C CA . ALA B 1 55 ? -5.756 -2.890 -17.881 1.00 11.84 41 ALA B CA 1
ATOM 640 C C . ALA B 1 55 ? -6.097 -2.480 -16.446 1.00 12.30 41 ALA B C 1
ATOM 641 O O . ALA B 1 55 ? -7.111 -2.912 -15.868 1.00 11.72 41 ALA B O 1
ATOM 643 N N . PHE B 1 56 ? -5.277 -1.612 -15.878 1.00 12.09 42 PHE B N 1
ATOM 644 C CA . PHE B 1 56 ? -5.529 -1.149 -14.528 1.00 13.05 42 PHE B CA 1
ATOM 645 C C . PHE B 1 56 ? -6.833 -0.354 -14.459 1.00 13.02 42 PHE B C 1
ATOM 646 O O . PHE B 1 56 ? -7.642 -0.539 -13.530 1.00 12.49 42 PHE B O 1
ATOM 654 N N . HIS B 1 57 ? -7.037 0.543 -15.419 1.00 13.31 43 HIS B N 1
ATOM 655 C CA . HIS B 1 57 ? -8.255 1.372 -15.435 1.00 13.54 43 HIS B CA 1
ATOM 656 C C . HIS B 1 57 ? -9.535 0.525 -15.592 1.00 13.24 43 HIS B C 1
ATOM 657 O O . HIS B 1 57 ? -10.554 0.819 -14.962 1.00 12.12 43 HIS B O 1
ATOM 664 N N . GLN B 1 58 ? -9.485 -0.504 -16.432 1.00 12.19 44 GLN B N 1
ATO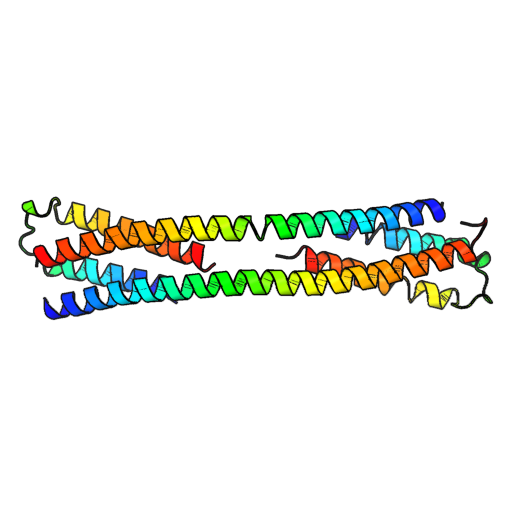M 665 C CA . GLN B 1 58 ? -10.644 -1.401 -16.609 1.00 12.79 44 GLN B CA 1
ATOM 666 C C . GLN B 1 58 ? -10.951 -2.148 -15.304 1.00 13.04 44 GLN B C 1
ATOM 667 O O . GLN B 1 58 ? -12.113 -2.294 -14.920 1.00 12.64 44 GLN B O 1
ATOM 673 N N . GLY B 1 59 ? -9.903 -2.629 -14.644 1.00 12.71 45 GLY B N 1
ATOM 674 C CA . GLY B 1 59 ? -10.031 -3.306 -13.346 1.00 13.20 45 GLY B CA 1
ATOM 675 C C . GLY B 1 59 ? -10.557 -2.397 -12.253 1.00 13.19 45 GLY B C 1
ATOM 676 O O . GLY B 1 59 ? -11.405 -2.812 -11.454 1.00 11.74 45 GLY B O 1
ATOM 677 N N . GLU B 1 60 ? -10.066 -1.159 -12.230 1.00 13.51 46 GLU B N 1
ATOM 678 C CA . GLU B 1 60 ? -10.477 -0.128 -11.251 1.00 15.23 46 GLU B CA 1
ATOM 679 C C . GLU B 1 60 ? -11.964 0.252 -11.418 1.00 14.76 46 GLU B C 1
ATOM 680 O O . GLU B 1 60 ? -12.731 0.335 -10.445 1.00 14.47 46 GLU B O 1
ATOM 686 N N . SER B 1 61 ? -12.365 0.467 -12.661 1.00 14.09 47 SER B N 1
ATOM 687 C CA . SER B 1 61 ? -13.746 0.760 -12.973 1.00 14.35 47 SER B CA 1
ATOM 688 C C . SER B 1 61 ? -14.684 -0.379 -12.567 1.00 13.05 47 SER B C 1
ATOM 689 O O . SER B 1 61 ? -15.736 -0.134 -11.994 1.00 12.22 47 SER B O 1
ATOM 692 N N . ALA B 1 62 ? -14.302 -1.616 -12.868 1.00 12.47 48 ALA B N 1
ATOM 693 C CA . ALA B 1 62 ? -15.105 -2.771 -12.518 1.00 12.09 48 ALA B CA 1
ATOM 694 C C . ALA B 1 62 ? -15.198 -2.945 -10.989 1.00 12.58 48 ALA B C 1
ATOM 695 O O . ALA B 1 62 ? -16.284 -3.157 -10.461 1.00 11.76 48 ALA B O 1
ATOM 697 N N . ALA B 1 63 ? -14.074 -2.812 -10.283 1.00 12.66 49 ALA B N 1
ATOM 698 C CA . ALA B 1 63 ? -14.075 -2.924 -8.802 1.00 12.02 49 ALA B CA 1
ATOM 699 C C . ALA B 1 63 ? -14.948 -1.861 -8.145 1.00 11.91 49 ALA B C 1
ATOM 700 O O . ALA B 1 63 ? -15.701 -2.179 -7.193 1.00 11.80 49 ALA B O 1
ATOM 702 N N . ALA B 1 64 ? -14.841 -0.622 -8.634 1.00 11.30 50 ALA B N 1
ATOM 703 C CA . ALA B 1 64 ? -15.606 0.505 -8.119 1.00 11.40 50 ALA B CA 1
ATOM 704 C C . ALA B 1 64 ? -17.117 0.286 -8.338 1.00 10.83 50 ALA B C 1
ATOM 705 O O . ALA B 1 64 ? -17.924 0.521 -7.428 1.00 9.92 50 ALA B O 1
ATOM 707 N N . PHE B 1 65 ? -17.486 -0.185 -9.526 1.00 9.71 51 PHE B N 1
ATOM 708 C CA . PHE B 1 65 ? -18.893 -0.458 -9.824 1.00 9.73 51 PHE B CA 1
ATOM 709 C C . PHE B 1 65 ? -19.420 -1.581 -8.936 1.00 9.35 51 PHE B C 1
ATOM 710 O O . PHE B 1 65 ? -20.515 -1.499 -8.387 1.00 9.14 51 PHE B O 1
ATOM 718 N N . GLN B 1 66 ? -18.662 -2.665 -8.832 1.00 9.88 52 GLN B N 1
ATOM 719 C CA . GLN B 1 66 ? -19.104 -3.819 -8.060 1.00 8.70 52 GLN B CA 1
ATOM 720 C C . GLN B 1 66 ? -19.388 -3.425 -6.614 1.00 9.24 52 GLN B C 1
ATOM 721 O O . GLN B 1 66 ? -20.396 -3.861 -6.000 1.00 8.65 52 GLN B O 1
ATOM 727 N N . GLY B 1 67 ? -18.495 -2.617 -6.058 1.00 8.60 53 GLY B N 1
ATOM 728 C CA . GLY B 1 67 ? -18.660 -2.151 -4.679 1.00 8.95 53 GLY B CA 1
ATOM 729 C C . GLY B 1 67 ? -19.888 -1.289 -4.503 1.00 8.45 53 GLY B C 1
ATOM 730 O O . GLY B 1 67 ? -20.662 -1.509 -3.570 1.00 8.79 53 GLY B O 1
ATOM 731 N N . ALA B 1 68 ? -20.067 -0.314 -5.398 1.00 8.01 54 ALA B N 1
ATOM 732 C CA . ALA B 1 68 ? -21.208 0.582 -5.343 1.00 7.37 54 ALA B CA 1
ATOM 733 C C . ALA B 1 68 ? -22.500 -0.195 -5.583 1.00 7.26 54 ALA B C 1
ATOM 734 O O . ALA B 1 68 ? -23.506 0.064 -4.911 1.00 5.87 54 ALA B O 1
ATOM 736 N N . HIS B 1 69 ? -22.470 -1.131 -6.535 1.00 6.16 55 HIS B N 1
ATOM 737 C CA . HIS B 1 69 ? -23.633 -1.986 -6.814 1.00 6.99 55 HIS B CA 1
ATOM 738 C C . HIS B 1 69 ? -24.022 -2.801 -5.591 1.00 6.28 55 HIS B C 1
ATOM 739 O O . HIS B 1 69 ? -25.217 -2.911 -5.273 1.00 7.64 55 HIS B O 1
ATOM 746 N N . ALA B 1 70 ? -23.039 -3.362 -4.893 1.00 6.56 56 ALA B N 1
ATOM 747 C CA . ALA B 1 70 ? -23.304 -4.075 -3.641 1.00 6.72 56 ALA B CA 1
ATOM 748 C C . ALA B 1 70 ? -23.919 -3.169 -2.560 1.00 7.51 56 ALA B C 1
ATOM 749 O O . ALA B 1 70 ? -24.871 -3.567 -1.859 1.00 5.81 56 ALA B O 1
ATOM 751 N N . ARG B 1 71 ? -23.445 -1.923 -2.465 1.00 6.90 57 ARG B N 1
ATOM 752 C CA . ARG B 1 71 ? -24.051 -0.966 -1.515 1.00 7.39 57 ARG B CA 1
ATOM 753 C C . ARG B 1 71 ? -25.476 -0.631 -1.911 1.00 6.79 57 ARG B C 1
ATOM 754 O O . ARG B 1 71 ? -26.365 -0.524 -1.038 1.00 6.09 57 ARG B O 1
ATOM 762 N N . PHE B 1 72 ? -25.711 -0.462 -3.216 1.00 5.84 58 PHE B N 1
ATOM 763 C CA . PHE B 1 72 ? -27.032 -0.128 -3.725 1.00 5.50 58 PHE B CA 1
ATOM 764 C C . PHE B 1 72 ? -28.035 -1.253 -3.401 1.00 5.67 58 PHE B C 1
ATOM 765 O O . PHE B 1 72 ? -29.167 -0.994 -2.988 1.00 5.19 58 PHE B O 1
ATOM 773 N N . VAL B 1 73 ? -27.639 -2.493 -3.682 1.00 6.13 59 VAL B N 1
ATOM 774 C CA . VAL B 1 73 ? -28.463 -3.659 -3.435 1.00 5.80 59 VAL B CA 1
ATOM 775 C C . VAL B 1 73 ? -28.840 -3.769 -1.940 1.00 5.75 59 VAL B C 1
ATOM 776 O O . VAL B 1 73 ? -30.008 -4.029 -1.617 1.00 5.42 59 VAL B O 1
ATOM 780 N N . ALA B 1 74 ? -27.877 -3.533 -1.040 1.00 5.37 60 ALA B N 1
ATOM 781 C CA . ALA B 1 74 ? -28.125 -3.580 0.408 1.00 6.17 60 ALA B CA 1
ATOM 782 C C . ALA B 1 74 ? -29.130 -2.486 0.830 1.00 5.69 60 ALA B C 1
ATOM 783 O O . ALA B 1 74 ? -30.056 -2.721 1.616 1.00 5.62 60 ALA B O 1
ATOM 785 N N . ALA B 1 75 ? -28.965 -1.307 0.250 1.00 5.31 61 ALA B N 1
ATOM 786 C CA . ALA B 1 75 ? -29.831 -0.166 0.563 1.00 5.44 61 ALA B CA 1
ATOM 787 C C . ALA B 1 75 ? -31.229 -0.370 0.031 1.00 5.91 61 ALA B C 1
ATOM 788 O O . ALA B 1 75 ? -32.196 -0.022 0.703 1.00 4.80 61 ALA B O 1
ATOM 790 N N . ALA B 1 76 ? -31.324 -0.925 -1.186 1.00 6.51 62 ALA B N 1
ATOM 791 C CA . ALA B 1 76 ? -32.587 -1.271 -1.823 1.00 6.82 62 ALA B CA 1
ATOM 792 C C . ALA B 1 76 ? -33.366 -2.310 -1.022 1.00 7.12 62 ALA B C 1
ATOM 793 O O . ALA B 1 76 ? -34.606 -2.249 -0.943 1.00 6.26 62 ALA B O 1
ATOM 795 N N . ALA B 1 77 ? -32.643 -3.303 -0.497 1.00 6.99 63 ALA B N 1
ATOM 796 C CA . ALA B 1 77 ? -33.247 -4.328 0.371 1.00 7.12 63 ALA B CA 1
ATOM 797 C C . ALA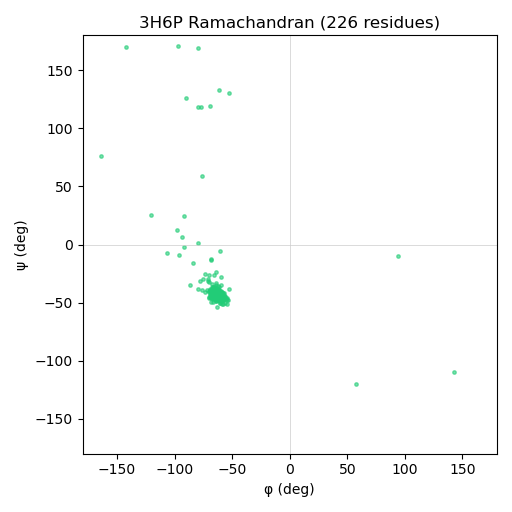 B 1 77 ? -33.780 -3.713 1.675 1.00 6.87 63 ALA B C 1
ATOM 798 O O . ALA B 1 77 ? -34.885 -4.046 2.114 1.00 6.83 63 ALA B O 1
ATOM 800 N N . LYS B 1 78 ? -33.032 -2.781 2.264 1.00 7.25 64 LYS B N 1
ATOM 801 C CA . LYS B 1 78 ? -33.529 -1.996 3.409 1.00 7.64 64 LYS B CA 1
ATOM 802 C C . LYS B 1 78 ? -34.780 -1.201 3.086 1.00 6.75 64 LYS B C 1
ATOM 803 O O . LYS B 1 78 ? -35.740 -1.192 3.865 1.00 6.67 64 LYS B O 1
ATOM 809 N N . VAL B 1 79 ? -34.771 -0.487 1.958 1.00 6.59 65 VAL B N 1
ATOM 810 C CA . VAL B 1 79 ? -35.964 0.233 1.527 1.00 5.86 65 VAL B CA 1
ATOM 811 C C . VAL B 1 79 ? -37.174 -0.689 1.342 1.00 5.89 65 VAL B C 1
ATOM 812 O O . VAL B 1 79 ? -38.253 -0.386 1.854 1.00 5.95 65 VAL B O 1
ATOM 816 N N . ASN B 1 80 ? -37.028 -1.778 0.598 1.00 5.20 66 ASN B N 1
ATOM 817 C CA . ASN B 1 80 ? -38.113 -2.749 0.414 1.00 5.71 66 ASN B CA 1
ATOM 818 C C . ASN B 1 80 ? -38.591 -3.301 1.749 1.00 5.22 66 ASN B C 1
ATOM 819 O O . ASN B 1 80 ? -39.797 -3.429 1.990 1.00 4.81 66 ASN B O 1
ATOM 824 N N . THR B 1 81 ? -37.651 -3.616 2.633 1.00 4.45 67 THR B N 1
ATOM 825 C CA . THR B 1 81 ? -38.022 -4.084 3.976 1.00 4.89 67 THR B CA 1
ATOM 826 C C . THR B 1 81 ? -38.895 -3.088 4.737 1.00 4.06 67 THR B C 1
ATOM 827 O O . THR B 1 81 ? -39.923 -3.454 5.287 1.00 4.39 67 THR B O 1
ATOM 831 N N . LEU B 1 82 ? -38.472 -1.825 4.737 1.00 4.34 68 LEU B N 1
ATOM 832 C CA . LEU B 1 82 ? -39.169 -0.761 5.426 1.00 4.59 68 LEU B CA 1
ATOM 833 C C . LEU B 1 82 ? -40.533 -0.487 4.791 1.00 4.69 68 LEU B C 1
ATOM 834 O O . LEU B 1 82 ? -41.496 -0.221 5.487 1.00 4.54 68 LEU B O 1
ATOM 839 N N . LEU B 1 83 ? -40.621 -0.570 3.467 1.00 4.96 69 LEU B N 1
ATOM 840 C CA . LEU B 1 83 ? -41.911 -0.447 2.789 1.00 4.83 69 LEU B CA 1
ATOM 841 C C . LEU B 1 83 ? -42.875 -1.573 3.135 1.00 6.41 69 LEU B C 1
ATOM 842 O O . LEU B 1 83 ? -44.065 -1.327 3.285 1.00 7.31 69 LEU B O 1
ATOM 847 N N . ASP B 1 84 ? -42.363 -2.802 3.213 1.00 7.51 70 ASP B N 1
ATOM 848 C CA . ASP B 1 84 ? -43.129 -3.975 3.663 1.00 8.87 70 ASP B CA 1
ATOM 849 C C . ASP B 1 84 ? -43.729 -3.782 5.052 1.00 8.46 70 ASP B C 1
ATOM 850 O O . ASP B 1 84 ? -44.930 -4.040 5.304 1.00 8.41 70 ASP B O 1
ATOM 855 N N . ILE B 1 85 ? -42.873 -3.356 5.972 1.00 8.30 71 ILE B N 1
ATOM 856 C CA . ILE B 1 85 ? -43.282 -3.016 7.334 1.00 7.54 71 ILE B CA 1
ATOM 857 C C . ILE B 1 85 ? -44.355 -1.921 7.348 1.00 7.57 71 ILE B C 1
ATOM 858 O O . ILE B 1 85 ? -45.372 -2.052 8.037 1.00 8.08 71 ILE B O 1
ATOM 863 N N . ALA B 1 86 ? -44.147 -0.857 6.589 1.00 7.14 72 ALA B N 1
ATOM 864 C CA . ALA B 1 86 ? -45.119 0.256 6.543 1.00 6.96 72 ALA B CA 1
ATOM 865 C C . ALA B 1 86 ? -46.481 -0.165 5.971 1.00 7.86 72 ALA B C 1
ATOM 866 O O . ALA B 1 86 ? -47.520 0.227 6.496 1.00 6.01 72 ALA B O 1
ATOM 868 N N . GLN B 1 87 ? -46.471 -0.939 4.893 1.00 9.12 73 GLN B N 1
ATOM 869 C CA . GLN B 1 87 ? -47.698 -1.476 4.322 1.00 10.35 73 GLN B CA 1
ATOM 870 C C . GLN B 1 87 ? -48.424 -2.404 5.270 1.00 11.52 73 GLN B C 1
ATOM 871 O O . GLN B 1 87 ? -49.639 -2.287 5.440 1.00 11.44 73 GLN B O 1
ATOM 877 N N . ALA B 1 88 ? -47.691 -3.308 5.910 1.00 12.25 74 ALA B N 1
ATOM 878 C CA . ALA B 1 88 ? -48.284 -4.205 6.913 1.00 13.30 74 ALA B CA 1
ATOM 879 C C . ALA B 1 88 ? -48.877 -3.421 8.083 1.00 14.39 74 ALA B C 1
ATOM 880 O O . ALA B 1 88 ? -49.991 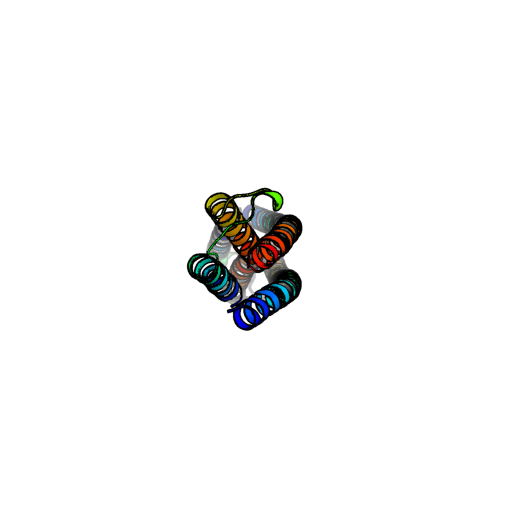-3.720 8.523 1.00 14.83 74 ALA B O 1
ATOM 882 N N . ASN B 1 89 ? -48.162 -2.405 8.565 1.00 15.04 75 ASN B N 1
ATOM 883 C CA . ASN B 1 89 ? -48.610 -1.647 9.737 1.00 16.14 75 ASN B CA 1
ATOM 884 C C . ASN B 1 89 ? -49.841 -0.839 9.413 1.00 16.92 75 ASN B C 1
ATOM 885 O O . ASN B 1 89 ? -50.817 -0.863 10.158 1.00 16.86 75 ASN B O 1
ATOM 890 N N . LEU B 1 90 ? -49.772 -0.105 8.310 1.00 17.33 76 LEU B N 1
ATOM 891 C CA . LEU B 1 90 ? -50.858 0.770 7.909 1.00 18.74 76 LEU B CA 1
ATOM 892 C C . LEU B 1 90 ? -52.094 -0.007 7.425 1.00 19.91 76 LEU B C 1
ATOM 893 O O . LEU B 1 90 ? -53.208 0.468 7.592 1.00 19.90 76 LEU B O 1
ATOM 898 N N . GLY B 1 91 ? -51.893 -1.181 6.824 1.00 21.41 77 GLY B N 1
ATOM 899 C CA . GLY B 1 91 ? -53.004 -2.034 6.391 1.00 22.84 77 GLY B CA 1
ATOM 900 C C . GLY B 1 91 ? -53.945 -1.331 5.427 1.00 24.08 77 GLY B C 1
ATOM 901 O O . GLY B 1 91 ? -53.527 -0.880 4.359 1.00 24.14 77 GLY B O 1
ATOM 902 N N . GLU B 1 92 ? -55.215 -1.209 5.809 1.00 25.90 78 GLU B N 1
ATOM 903 C CA . GLU B 1 92 ? -56.197 -0.518 4.963 1.00 27.11 78 GLU B CA 1
ATOM 904 C C . GLU B 1 92 ? -55.895 0.978 4.815 1.00 27.89 78 GLU B C 1
ATOM 905 O O . GLU B 1 92 ? -56.273 1.589 3.806 1.00 28.37 78 GLU B O 1
ATOM 911 N N . ALA B 1 93 ? -55.214 1.564 5.804 1.00 28.31 79 ALA B N 1
ATOM 912 C CA . ALA B 1 93 ? -54.860 2.989 5.760 1.00 28.71 79 ALA B CA 1
ATOM 913 C C . ALA B 1 93 ? -53.822 3.335 4.683 1.00 28.81 79 ALA B C 1
ATOM 914 O O . ALA B 1 93 ? -53.617 4.506 4.396 1.00 29.14 79 ALA B O 1
ATOM 916 N N . ALA B 1 94 ? -53.167 2.331 4.101 1.00 29.01 80 ALA B N 1
ATOM 917 C CA . ALA B 1 94 ? -52.202 2.555 3.021 1.00 29.18 80 ALA B CA 1
ATOM 918 C C . ALA B 1 94 ? -52.909 2.894 1.703 1.00 29.48 80 ALA B C 1
ATOM 919 O O . ALA B 1 94 ? -52.259 3.161 0.678 1.00 29.41 80 ALA B O 1
ATOM 921 N N . GLY C 2 20 ? -31.920 10.435 -15.180 1.00 19.05 20 GLY C N 1
ATOM 922 C CA . GLY C 2 20 ? -32.018 11.208 -13.899 1.00 18.89 20 GLY C CA 1
ATOM 923 C C . GLY C 2 20 ? -32.657 10.466 -12.746 1.00 17.91 20 GLY C C 1
ATOM 924 O O . GLY C 2 20 ? -33.526 11.023 -12.033 1.00 18.92 20 GLY C O 1
ATOM 925 N N . TYR C 2 21 ? -32.228 9.227 -12.512 1.00 16.71 21 TYR C N 1
ATOM 926 C CA . TYR C 2 21 ? -32.843 8.435 -11.435 1.00 15.22 21 TYR C CA 1
ATOM 927 C C . TYR C 2 21 ? -32.517 8.931 -10.019 1.00 14.53 21 TYR C C 1
ATOM 928 O O . TYR C 2 21 ? -33.285 8.690 -9.106 1.00 13.64 21 TYR C O 1
ATOM 937 N N . ALA C 2 22 ? -31.383 9.600 -9.815 1.00 13.63 22 ALA C N 1
ATOM 938 C CA . ALA C 2 22 ? -31.036 10.038 -8.457 1.00 13.46 22 ALA C CA 1
ATOM 939 C C . ALA C 2 22 ? -32.087 10.988 -7.897 1.00 12.97 22 ALA C C 1
ATOM 940 O O . ALA C 2 22 ? -32.521 10.832 -6.752 1.00 12.11 22 ALA C O 1
ATOM 942 N N . GLY C 2 23 ? -32.498 11.964 -8.706 1.00 11.76 23 GLY C N 1
ATOM 943 C CA . GLY C 2 23 ? -33.520 12.916 -8.296 1.00 12.41 23 GLY C CA 1
ATOM 944 C C . GLY C 2 23 ? -34.888 12.293 -8.099 1.00 12.10 23 GLY C C 1
ATOM 945 O O . GLY C 2 23 ? -35.640 12.684 -7.196 1.00 12.12 23 GLY C O 1
ATOM 946 N N . THR C 2 24 ? -35.221 11.334 -8.955 1.00 12.26 24 THR C N 1
ATOM 947 C CA . THR C 2 24 ? -36.525 10.650 -8.875 1.00 12.77 24 THR C CA 1
ATOM 948 C C . THR C 2 24 ? -36.586 9.803 -7.614 1.00 12.36 24 THR C C 1
ATOM 949 O O . THR C 2 24 ? -37.590 9.839 -6.898 1.00 12.76 24 THR C O 1
ATOM 953 N N . LEU C 2 25 ? -35.520 9.044 -7.335 1.00 11.82 25 LEU C N 1
ATOM 954 C CA . LEU C 2 25 ? -35.442 8.258 -6.095 1.00 11.85 25 LEU C CA 1
ATOM 955 C C . LEU C 2 25 ? -35.538 9.157 -4.861 1.00 11.94 25 LEU C C 1
ATOM 956 O O . LEU C 2 25 ? -36.273 8.878 -3.914 1.00 11.15 25 LEU C O 1
ATOM 961 N N . GLN C 2 26 ? -34.801 10.261 -4.869 1.00 12.00 26 GLN C N 1
ATOM 962 C CA A GLN C 2 26 ? -34.838 11.180 -3.737 0.50 12.54 26 GLN C CA 1
ATOM 963 C CA B GLN C 2 26 ? -34.833 11.202 -3.749 0.50 12.42 26 GLN C CA 1
ATOM 964 C C . GLN C 2 26 ? -36.238 11.769 -3.539 1.00 12.52 26 GLN C C 1
ATOM 965 O O . GLN C 2 26 ? -36.738 11.793 -2.419 1.00 11.61 26 GLN C O 1
ATOM 976 N N . SER C 2 27 ? -36.876 12.230 -4.612 1.00 13.47 27 SER C N 1
ATOM 977 C CA . SER C 2 27 ? -38.199 12.859 -4.467 1.00 15.08 27 SER C CA 1
ATOM 978 C C . SER C 2 27 ? -39.303 11.879 -4.085 1.00 14.49 27 SER C C 1
ATOM 979 O O . SER C 2 27 ? -40.124 12.203 -3.234 1.00 14.83 27 SER C O 1
ATOM 982 N N . LEU C 2 28 ? -39.315 10.694 -4.697 1.00 15.02 28 LEU C N 1
ATOM 983 C CA . LEU C 2 28 ? -40.199 9.599 -4.277 1.00 15.30 28 LEU C CA 1
ATOM 984 C C . LEU C 2 28 ? -40.004 9.220 -2.825 1.00 14.02 28 LEU C C 1
ATOM 985 O O . LEU C 2 28 ? -40.958 9.005 -2.101 1.00 12.56 28 LEU C O 1
ATOM 990 N N . GLY C 2 29 ? -38.757 9.114 -2.402 1.00 13.48 29 GLY C N 1
ATOM 991 C CA . GLY C 2 29 ? -38.462 8.838 -1.005 1.00 13.19 29 GLY C CA 1
ATOM 992 C C . GLY C 2 29 ? -38.964 9.883 -0.036 1.00 13.45 29 GLY C C 1
ATOM 993 O O . GLY C 2 29 ? -39.417 9.549 1.040 1.00 12.83 29 GLY C O 1
ATOM 994 N N . ALA C 2 30 ? -38.842 11.153 -0.402 1.00 14.07 30 ALA C N 1
ATOM 995 C CA . ALA C 2 30 ? -39.411 12.237 0.396 1.00 13.82 30 ALA C CA 1
ATOM 996 C C . ALA C 2 30 ? -40.960 12.177 0.410 1.00 13.88 30 ALA C C 1
ATOM 997 O O . ALA C 2 30 ? -41.570 12.440 1.443 1.00 13.30 30 ALA C O 1
ATOM 999 N N . ASP C 2 31 ? -41.581 11.810 -0.722 1.00 13.39 31 ASP C N 1
ATOM 1000 C CA . ASP C 2 31 ? -43.049 11.641 -0.823 1.00 13.22 31 ASP C CA 1
ATOM 1001 C C . ASP C 2 31 ? -43.558 10.563 0.137 1.00 12.71 31 ASP C C 1
ATOM 1002 O O . ASP C 2 31 ? -44.626 10.697 0.767 1.00 11.61 31 ASP C O 1
ATOM 1007 N N . ILE C 2 32 ? -42.810 9.464 0.200 1.00 11.49 32 ILE C N 1
ATOM 1008 C CA . ILE C 2 32 ? -43.169 8.364 1.070 1.00 10.90 32 ILE C CA 1
ATOM 1009 C C . ILE C 2 32 ? -42.971 8.733 2.533 1.00 10.98 32 ILE C C 1
ATOM 1010 O O . ILE C 2 32 ? -43.785 8.392 3.368 1.00 10.52 32 ILE C O 1
ATOM 1015 N N . ALA C 2 33 ? -41.885 9.437 2.845 1.00 11.26 33 ALA C N 1
ATOM 1016 C CA . ALA C 2 33 ? -41.674 9.911 4.212 1.00 11.37 33 ALA C CA 1
ATOM 1017 C C . ALA C 2 33 ? -42.838 10.802 4.672 1.00 11.22 33 ALA C C 1
ATOM 1018 O O . ALA C 2 33 ? -43.332 10.681 5.809 1.00 9.96 33 ALA C O 1
ATOM 1020 N N . SER C 2 34 ? -43.298 11.664 3.767 1.00 11.10 34 SER C N 1
ATOM 1021 C CA . SER C 2 34 ? -44.380 12.603 4.057 1.00 11.36 34 SER C CA 1
ATOM 1022 C C . SER C 2 34 ? -45.669 11.863 4.293 1.00 11.34 34 SER C C 1
ATOM 1023 O O . SER C 2 34 ? -46.411 12.119 5.252 1.00 11.45 34 SER C O 1
ATOM 1026 N N . GLU C 2 35 ? -45.953 10.929 3.409 1.00 11.50 35 GLU C N 1
ATOM 1027 C CA . GLU C 2 35 ? -47.196 10.189 3.517 1.00 12.19 35 GLU C CA 1
ATOM 1028 C C . GLU C 2 35 ? -47.245 9.322 4.780 1.00 11.64 35 GLU C C 1
ATOM 1029 O O . GLU C 2 35 ? -48.296 9.219 5.422 1.00 11.17 35 GLU C O 1
ATOM 1035 N N . GLN C 2 36 ? -46.117 8.708 5.147 1.00 11.39 36 GLN C N 1
ATOM 1036 C CA . GLN C 2 36 ? -46.076 7.913 6.372 1.00 11.42 36 GLN C CA 1
ATOM 1037 C C . GLN C 2 36 ? -46.334 8.831 7.592 1.00 11.94 36 GLN C C 1
ATOM 1038 O O . GLN C 2 36 ? -47.078 8.489 8.510 1.00 12.61 36 GLN C O 1
ATOM 1044 N N . ALA C 2 37 ? -45.752 10.018 7.572 1.00 11.75 37 ALA C N 1
ATOM 1045 C CA . ALA C 2 37 ? -45.998 11.001 8.625 1.00 12.40 37 ALA C CA 1
ATOM 1046 C C . ALA C 2 37 ? -47.468 11.481 8.652 1.00 12.99 37 ALA C C 1
ATOM 1047 O O . ALA C 2 37 ? -48.064 11.640 9.720 1.00 13.00 37 ALA C O 1
ATOM 1049 N N . VAL C 2 38 ? -48.053 11.712 7.479 1.00 13.97 38 VAL C N 1
ATOM 1050 C CA . VAL C 2 38 ? -49.473 12.096 7.385 1.00 14.63 38 VAL C CA 1
ATOM 1051 C C . VAL C 2 38 ? -50.366 10.988 7.968 1.00 15.27 38 VAL C C 1
ATOM 1052 O O . VAL C 2 38 ? -51.365 11.276 8.612 1.00 14.65 38 VAL C O 1
ATOM 1056 N N . LEU C 2 39 ? -49.981 9.725 7.768 1.00 16.02 39 LEU C N 1
ATOM 1057 C CA . LEU C 2 39 ? -50.735 8.591 8.304 1.00 17.23 39 LEU C CA 1
ATOM 1058 C C . LEU C 2 39 ? -50.252 8.121 9.698 1.00 18.13 39 LEU C C 1
ATOM 1059 O O . LEU C 2 39 ? -50.508 6.988 10.080 1.00 17.40 39 LEU C O 1
ATOM 1064 N N . SER C 2 40 ? -49.614 9.002 10.475 1.00 19.58 40 SER C N 1
ATOM 1065 C CA . SER C 2 40 ? -48.951 8.581 11.726 1.00 20.08 40 SER C CA 1
ATOM 1066 C C . SER C 2 40 ? -49.930 8.032 12.774 1.00 20.60 40 SER C C 1
ATOM 1067 O O . SER C 2 40 ? -49.595 7.112 13.530 1.00 20.41 40 SER C O 1
ATOM 1070 N N . SER C 2 41 ? -51.139 8.582 12.787 1.00 21.02 41 SER C N 1
ATOM 1071 C CA . SER C 2 41 ? -52.193 8.146 13.698 1.00 21.47 41 SER C CA 1
ATOM 1072 C C . SER C 2 41 ? -52.628 6.708 13.430 1.00 21.19 41 SER C C 1
ATOM 1073 O O . SER C 2 41 ? -53.159 6.048 14.321 1.00 20.81 41 SER C O 1
ATOM 1076 N N . ALA C 2 42 ? -52.410 6.231 12.203 1.00 20.78 42 ALA C N 1
ATOM 1077 C CA . ALA C 2 42 ? -52.829 4.890 11.800 1.00 20.66 42 ALA C CA 1
ATOM 1078 C C . ALA C 2 42 ? -51.727 3.848 12.028 1.00 20.51 42 ALA C C 1
ATOM 1079 O O . ALA C 2 42 ? -51.931 2.652 11.800 1.00 20.60 42 ALA C O 1
ATOM 1081 N N . TRP C 2 43 ? -50.570 4.310 12.494 1.00 20.06 43 TRP C N 1
ATOM 1082 C CA . TRP C 2 43 ? -49.411 3.462 12.713 1.00 19.91 43 TRP C CA 1
ATOM 1083 C C . TRP C 2 43 ? -49.533 2.620 13.990 1.00 19.90 43 TRP C C 1
ATOM 1084 O O . TRP C 2 43 ? -49.621 3.153 15.098 1.00 19.70 43 TRP C O 1
ATOM 1095 N N . GLN C 2 44 ? -49.528 1.304 13.817 1.00 19.89 44 GLN C N 1
ATOM 1096 C CA . GLN C 2 44 ? -49.528 0.365 14.932 1.00 20.12 44 GLN C CA 1
ATOM 1097 C C . GLN C 2 44 ? -48.187 0.428 15.665 1.00 19.74 44 GLN C C 1
ATOM 1098 O O . GLN C 2 44 ? -47.159 0.150 15.068 1.00 20.31 44 GLN C O 1
ATOM 1104 N N . GLY C 2 45 ? -48.196 0.789 16.948 1.00 19.28 45 GLY C N 1
ATOM 1105 C CA . GLY C 2 45 ? -46.949 0.943 17.734 1.00 18.80 45 GLY C CA 1
ATOM 1106 C C . GLY C 2 45 ? -46.489 -0.278 18.533 1.00 18.20 45 GLY C C 1
ATOM 1107 O O . GLY C 2 45 ? -45.509 -0.206 19.279 1.00 18.06 45 GLY C O 1
ATOM 1108 N N . ASP C 2 46 ? -47.156 -1.414 18.355 1.00 17.59 46 ASP C N 1
ATOM 1109 C CA . ASP C 2 46 ? -46.806 -2.644 19.079 1.00 17.18 46 ASP C CA 1
ATOM 1110 C C . ASP C 2 46 ? -46.435 -3.814 18.144 1.00 16.97 46 ASP C C 1
ATOM 1111 O O . ASP C 2 46 ? -46.600 -4.981 18.502 1.00 16.52 46 ASP C O 1
ATOM 1116 N N . THR C 2 47 ? -45.968 -3.512 16.938 1.00 16.92 47 THR C N 1
ATOM 1117 C CA . THR C 2 47 ? -45.674 -4.566 15.958 1.00 17.61 47 THR C CA 1
ATOM 1118 C C . THR C 2 47 ? -44.168 -4.781 15.765 1.00 18.09 47 THR C C 1
ATOM 1119 O O . THR C 2 47 ? -43.750 -5.746 15.109 1.00 18.04 47 THR C O 1
ATOM 1123 N N . GLY C 2 48 ? -43.364 -3.911 16.374 1.00 18.12 48 GLY C N 1
ATOM 1124 C CA . GLY C 2 48 ? -41.929 -3.973 16.246 1.00 18.56 48 GLY C CA 1
ATOM 1125 C C . GLY C 2 48 ? -41.357 -2.577 16.175 1.00 18.78 48 GLY C C 1
ATOM 1126 O O . GLY C 2 48 ? -41.371 -1.844 17.151 1.00 19.22 48 GLY C O 1
ATOM 1127 N N . ILE C 2 49 ? -40.865 -2.204 15.008 1.00 19.26 49 ILE C N 1
ATOM 1128 C CA . ILE C 2 49 ? -40.275 -0.879 14.793 1.00 19.79 49 ILE C CA 1
ATOM 1129 C C . ILE C 2 49 ? -41.311 0.248 15.040 1.00 19.30 49 ILE C C 1
ATOM 1130 O O . ILE C 2 49 ? -42.456 0.173 14.589 1.00 20.11 49 ILE C O 1
ATOM 1135 N N . THR C 2 50 ? -40.916 1.271 15.800 1.00 19.59 50 THR C N 1
ATOM 1136 C CA . THR C 2 50 ? -41.818 2.368 16.170 1.00 19.25 50 THR C CA 1
ATOM 1137 C C . THR C 2 50 ? -41.954 3.361 15.034 1.00 20.16 50 THR C C 1
ATOM 1138 O O . THR C 2 50 ? -41.205 3.304 14.061 1.00 19.23 50 THR C O 1
ATOM 1142 N N . TYR C 2 51 ? -42.921 4.265 15.171 1.00 20.89 51 TYR C N 1
ATOM 1143 C CA . TYR C 2 51 ? -43.183 5.273 14.165 1.00 22.36 51 TYR C CA 1
ATOM 1144 C C . TYR C 2 51 ? -41.949 6.141 13.880 1.00 22.52 51 TYR C C 1
ATOM 1145 O O . TYR C 2 51 ? -41.615 6.376 12.724 1.00 22.38 51 TYR C O 1
ATOM 1154 N N . GLN C 2 52 ? -41.300 6.626 14.937 1.00 22.47 52 GLN C N 1
ATOM 1155 C CA . GLN C 2 52 ? -40.113 7.478 14.797 1.00 22.67 52 GLN C CA 1
ATOM 1156 C C . GLN C 2 52 ? -38.921 6.670 14.337 1.00 21.96 52 GLN C C 1
ATOM 1157 O O . GLN C 2 52 ? -38.128 7.144 13.520 1.00 22.53 52 GLN C O 1
ATOM 1163 N N . GLY C 2 53 ? -38.790 5.455 14.859 1.00 20.89 53 GLY C N 1
ATOM 1164 C CA . GLY C 2 53 ? -37.752 4.525 14.404 1.00 20.16 53 GLY C CA 1
ATOM 1165 C C . GLY C 2 53 ? -37.808 4.346 12.898 1.00 19.34 53 GLY C C 1
ATOM 1166 O O . GLY C 2 53 ? -36.792 4.455 12.223 1.00 19.55 53 GLY C O 1
ATOM 1167 N N . TRP C 2 54 ? -39.006 4.108 12.371 1.00 18.00 54 TRP C N 1
ATOM 1168 C CA . TRP C 2 54 ? -39.207 3.954 10.939 1.00 17.08 54 TRP C CA 1
ATOM 1169 C C . TRP C 2 54 ? -38.782 5.201 10.148 1.00 17.54 54 TRP C C 1
ATOM 1170 O O . TRP C 2 54 ? -38.097 5.089 9.130 1.00 16.95 54 TRP C O 1
ATOM 1181 N N . GLN C 2 55 ? -39.209 6.374 10.595 1.00 17.89 55 GLN C N 1
ATOM 1182 C CA . GLN C 2 55 ? -38.802 7.626 9.944 1.00 18.39 55 GLN C CA 1
ATOM 1183 C C . GLN C 2 55 ? -37.287 7.748 9.868 1.00 18.23 55 GLN C C 1
ATOM 1184 O O . GLN C 2 55 ? -36.756 8.064 8.799 1.00 17.75 55 GLN C O 1
ATOM 1190 N N . THR C 2 56 ? -36.602 7.480 10.984 1.00 18.17 56 THR C N 1
ATOM 1191 C CA . THR C 2 56 ? -35.140 7.590 11.047 1.00 17.98 56 THR C CA 1
ATOM 1192 C C . THR C 2 56 ? -34.465 6.588 10.112 1.00 17.39 56 THR C C 1
ATOM 1193 O O . THR C 2 56 ? -33.539 6.946 9.361 1.00 17.54 56 THR C O 1
ATOM 1197 N N . GLN C 2 57 ? -34.945 5.344 10.132 1.00 16.08 57 GLN C N 1
ATOM 1198 C CA A GLN C 2 57 ? -34.362 4.303 9.308 0.50 15.87 57 GLN C CA 1
ATOM 1199 C CA B GLN C 2 57 ? -34.382 4.279 9.310 0.50 16.07 57 GLN C CA 1
ATOM 1200 C C . GLN C 2 57 ? -34.665 4.518 7.839 1.00 15.73 57 GLN C C 1
ATOM 1201 O O . GLN C 2 57 ? -33.827 4.234 6.995 1.00 16.43 57 GLN C O 1
ATOM 1212 N N . TRP C 2 58 ? -35.855 5.026 7.542 1.00 14.88 58 TRP C N 1
ATOM 1213 C CA . TRP C 2 58 ? -36.234 5.303 6.163 1.00 14.46 58 TRP C CA 1
ATOM 1214 C C . TRP C 2 58 ? -35.301 6.388 5.560 1.00 15.17 58 TRP C C 1
ATOM 1215 O O . TRP C 2 58 ? -34.806 6.258 4.444 1.00 14.18 58 TRP C O 1
ATOM 1226 N N . ASN C 2 59 ? -35.052 7.445 6.323 1.00 15.90 59 ASN C N 1
ATOM 1227 C CA A ASN C 2 59 ? -34.262 8.542 5.797 0.50 16.62 59 ASN C CA 1
ATOM 1228 C CA B ASN C 2 59 ? -34.222 8.568 5.879 0.50 16.54 59 ASN C CA 1
ATOM 1229 C C . ASN C 2 59 ? -32.794 8.133 5.587 1.00 16.87 59 ASN C C 1
ATOM 1230 O O . ASN C 2 59 ? -32.181 8.546 4.600 1.00 17.12 59 ASN C O 1
ATOM 1239 N N . GLN C 2 60 ? -32.249 7.296 6.461 1.00 16.76 60 GLN C N 1
ATOM 1240 C CA . GLN C 2 60 ? -30.889 6.780 6.255 1.00 17.10 60 GLN C CA 1
ATOM 1241 C C . GLN C 2 60 ? -30.816 5.820 5.068 1.00 16.36 60 GLN C C 1
ATOM 1242 O O . GLN C 2 60 ? -29.839 5.846 4.335 1.00 16.05 60 GLN C O 1
ATOM 1248 N N . ALA C 2 61 ? -31.833 4.965 4.887 1.00 14.41 61 ALA C N 1
ATOM 1249 C CA . ALA C 2 61 ? -31.833 3.999 3.792 1.00 13.95 61 ALA C CA 1
ATOM 1250 C C . ALA C 2 61 ? -31.892 4.724 2.467 1.00 13.19 61 ALA C C 1
ATOM 1251 O O . ALA C 2 61 ? -31.246 4.321 1.517 1.00 11.98 61 ALA C O 1
ATOM 1253 N N . LEU C 2 62 ? -32.685 5.794 2.424 1.00 13.16 62 LEU C N 1
ATOM 1254 C CA . LEU C 2 62 ? -32.890 6.567 1.212 1.00 13.92 62 LEU C CA 1
ATOM 1255 C C . LEU C 2 62 ? -31.600 7.292 0.838 1.00 13.77 62 LEU C C 1
ATOM 1256 O O . LEU C 2 62 ? -31.199 7.266 -0.310 1.00 14.41 62 LEU C O 1
ATOM 1261 N N . GLU C 2 63 ? -30.952 7.923 1.812 1.00 14.52 63 GLU C N 1
ATOM 1262 C CA . GLU C 2 63 ? -29.659 8.560 1.590 1.00 15.38 63 GLU C CA 1
ATOM 1263 C C . GLU C 2 63 ? -28.641 7.524 1.087 1.00 14.78 63 GLU C C 1
ATOM 1264 O O . GLU C 2 63 ? -27.946 7.756 0.111 1.00 14.24 63 GLU C O 1
ATOM 1270 N N . ASP C 2 64 ? -28.584 6.366 1.743 1.00 12.96 64 ASP C N 1
ATOM 1271 C CA . ASP C 2 64 ? -27.687 5.292 1.322 1.00 12.71 64 ASP C CA 1
ATOM 1272 C C . ASP C 2 64 ? -27.955 4.843 -0.099 1.00 11.56 64 ASP C C 1
ATOM 1273 O O . ASP C 2 64 ? -27.030 4.600 -0.859 1.00 11.74 64 ASP C O 1
ATOM 1278 N N . LEU C 2 65 ? -29.234 4.743 -0.446 1.00 11.42 65 LEU C N 1
ATOM 1279 C CA . LEU C 2 65 ? -29.674 4.323 -1.760 1.00 11.41 65 LEU C CA 1
ATOM 1280 C C . LEU C 2 65 ? -29.285 5.344 -2.812 1.00 11.30 65 LEU C C 1
ATOM 1281 O O . LEU C 2 65 ? -28.729 4.990 -3.848 1.00 11.27 65 LEU C O 1
ATOM 1286 N N . VAL C 2 66 ? -29.595 6.606 -2.556 1.00 10.68 66 VAL C N 1
ATOM 1287 C CA . VAL C 2 66 ? -29.286 7.673 -3.527 1.00 10.40 66 VAL C CA 1
ATOM 1288 C C . VAL C 2 66 ? -27.777 7.766 -3.739 1.00 10.31 66 VAL C C 1
ATOM 1289 O O . VAL C 2 66 ? -27.317 7.780 -4.877 1.00 10.68 66 VAL C O 1
ATOM 1293 N N . ARG C 2 67 ? -27.009 7.763 -2.655 1.00 9.52 67 ARG C N 1
ATOM 1294 C CA . ARG C 2 67 ? -25.548 7.851 -2.753 1.00 10.34 67 ARG C CA 1
ATOM 1295 C C . ARG C 2 67 ? -24.916 6.649 -3.466 1.00 9.66 67 ARG C C 1
ATOM 1296 O O . ARG C 2 67 ? -23.977 6.814 -4.250 1.00 8.62 67 ARG C O 1
ATOM 1304 N N . ALA C 2 68 ? -25.441 5.453 -3.210 1.00 9.96 68 ALA C N 1
ATOM 1305 C CA . ALA C 2 68 ? -24.922 4.246 -3.877 1.00 9.55 68 ALA C CA 1
ATOM 1306 C C . ALA C 2 68 ? -25.237 4.299 -5.363 1.00 9.18 68 ALA C C 1
ATOM 1307 O O . ALA C 2 68 ? -24.423 3.896 -6.188 1.00 8.87 68 ALA C O 1
ATOM 1309 N N . TYR C 2 69 ? -26.422 4.801 -5.721 1.00 9.42 69 TYR C N 1
ATOM 1310 C CA . TYR C 2 69 ? -26.774 4.961 -7.128 1.00 9.87 69 TYR C CA 1
ATOM 1311 C C . TYR C 2 69 ? -25.848 5.937 -7.853 1.00 9.98 69 TYR C C 1
ATOM 1312 O O . TYR C 2 69 ? -25.442 5.697 -8.991 1.00 9.36 69 TYR C O 1
ATOM 1321 N N . GLN C 2 70 ? -25.529 7.048 -7.197 1.00 10.27 70 GLN C N 1
ATOM 1322 C CA . GLN C 2 70 ? -24.630 8.028 -7.775 1.00 10.49 70 GLN C CA 1
ATOM 1323 C C . GLN C 2 70 ? -23.231 7.438 -7.939 1.00 11.82 70 GLN C C 1
ATOM 1324 O O . GLN C 2 70 ? -22.529 7.741 -8.921 1.00 11.84 70 GLN C O 1
ATOM 1330 N N . SER C 2 71 ? -22.826 6.606 -6.983 1.00 12.53 71 SER C N 1
ATOM 1331 C CA . SER C 2 71 ? -21.530 5.909 -7.064 1.00 13.81 71 SER C CA 1
ATOM 1332 C C . SER C 2 71 ? -21.425 4.964 -8.259 1.00 13.87 71 SER C C 1
ATOM 1333 O O . SER C 2 71 ? -20.367 4.882 -8.899 1.00 12.77 71 SER C O 1
ATOM 1336 N N . MET C 2 72 ? -22.524 4.277 -8.560 1.00 14.91 72 MET C N 1
ATOM 1337 C CA . MET C 2 72 ? -22.620 3.332 -9.690 1.00 16.07 72 MET C CA 1
ATOM 1338 C C . MET C 2 72 ? -22.551 4.048 -11.013 1.00 18.59 72 MET C C 1
ATOM 1339 O O . MET C 2 72 ? -21.969 3.540 -11.946 1.00 18.64 72 MET C O 1
ATOM 1344 N N . SER C 2 73 ? -23.185 5.217 -11.087 1.00 21.25 73 SER C N 1
ATOM 1345 C CA . SER C 2 73 ? -23.322 5.964 -12.334 1.00 23.64 73 SER C CA 1
ATOM 1346 C C . SER C 2 73 ? -22.103 6.809 -12.622 1.00 25.68 73 SER C C 1
ATOM 1347 O O . SER C 2 73 ? -21.912 7.263 -13.752 1.00 26.24 73 SER C O 1
ATOM 1350 N N . GLY C 2 74 ? -21.281 7.010 -11.596 1.00 27.90 74 GLY C N 1
ATOM 1351 C CA . GLY C 2 74 ? -20.301 8.078 -11.585 1.00 29.37 74 GLY C CA 1
ATOM 1352 C C . GLY C 2 74 ? -19.031 7.814 -12.362 1.00 30.86 74 GLY C C 1
ATOM 1353 O O . GLY C 2 74 ? -18.277 6.883 -12.056 1.00 31.57 74 GLY C O 1
ATOM 1354 N N . THR C 2 75 ? -18.801 8.648 -13.373 1.00 31.90 75 THR C N 1
ATOM 1355 C CA . THR C 2 75 ? -17.504 8.760 -14.014 1.00 32.61 75 THR C CA 1
ATOM 1356 C C . THR C 2 75 ? -16.540 9.440 -13.032 1.00 32.89 75 THR C C 1
ATOM 1357 O O . THR C 2 75 ? -15.553 10.068 -13.426 1.00 33.32 75 THR C O 1
ATOM 1361 N N . GLY D 2 20 ? 6.157 10.556 -17.539 1.00 25.77 20 GLY D N 1
ATOM 1362 C CA . GLY D 2 20 ? 5.177 11.256 -18.428 1.00 25.26 20 GLY D CA 1
ATOM 1363 C C . GLY D 2 20 ? 5.595 11.205 -19.873 1.00 24.39 20 GLY D C 1
ATOM 1364 O O . GLY D 2 20 ? 6.271 12.134 -20.386 1.00 25.14 20 GLY D O 1
ATOM 1365 N N . TYR D 2 21 ? 5.195 10.138 -20.558 1.00 23.63 21 TYR D N 1
ATOM 1366 C CA . TYR D 2 21 ? 5.786 9.857 -21.865 1.00 22.02 21 TYR D CA 1
ATOM 1367 C C . TYR D 2 21 ? 5.389 10.808 -22.978 1.00 21.67 21 TYR D C 1
ATOM 1368 O O . TYR D 2 21 ? 6.177 10.994 -23.893 1.00 20.39 21 TYR D O 1
ATOM 1377 N N . ALA D 2 22 ? 4.190 11.389 -22.917 1.00 20.64 22 ALA D N 1
ATOM 1378 C CA . ALA D 2 22 ? 3.760 12.314 -23.960 1.00 20.72 22 ALA D CA 1
ATOM 1379 C C . ALA D 2 22 ? 4.778 13.435 -24.158 1.00 20.60 22 ALA D C 1
ATOM 1380 O O . ALA D 2 22 ? 5.209 13.692 -25.283 1.00 20.25 22 ALA D O 1
ATOM 1382 N N . GLY D 2 23 ? 5.166 14.085 -23.063 1.00 20.23 23 GLY D N 1
ATOM 1383 C CA . GLY D 2 23 ? 6.095 15.217 -23.132 1.00 20.36 23 GLY D CA 1
ATOM 1384 C C . GLY D 2 23 ? 7.498 14.814 -23.564 1.00 20.30 23 GLY D C 1
ATOM 1385 O O . GLY D 2 23 ? 8.188 15.570 -24.246 1.00 20.80 23 GLY D O 1
ATOM 1386 N N . THR D 2 24 ? 7.899 13.616 -23.156 1.00 20.01 24 THR D N 1
ATOM 1387 C CA . THR D 2 24 ? 9.197 13.039 -23.475 1.00 19.96 24 THR D CA 1
ATOM 1388 C C . THR D 2 24 ? 9.278 12.671 -24.940 1.00 18.98 24 THR D C 1
ATOM 1389 O O . THR D 2 24 ? 10.269 12.951 -25.581 1.00 18.81 24 THR D O 1
ATOM 1393 N N . LEU D 2 25 ? 8.240 12.025 -25.458 1.00 18.37 25 LEU D N 1
ATOM 1394 C CA . LEU D 2 25 ? 8.178 11.725 -26.889 1.00 18.14 25 LEU D CA 1
ATOM 1395 C C . LEU D 2 25 ? 8.231 13.032 -27.710 1.00 18.04 25 LEU D C 1
ATOM 1396 O O . LEU D 2 25 ? 8.929 13.095 -28.734 1.00 16.20 25 LEU D O 1
ATOM 1401 N N . GLN D 2 26 ? 7.506 14.064 -27.272 1.00 18.22 26 GLN D N 1
ATOM 1402 C CA . GLN D 2 26 ? 7.481 15.352 -28.005 1.00 18.79 26 GLN D CA 1
ATOM 1403 C C . GLN D 2 26 ? 8.858 16.026 -27.997 1.00 18.33 26 GLN D C 1
ATOM 1404 O O . GLN D 2 26 ? 9.308 16.520 -29.029 1.00 17.71 26 GLN D O 1
ATOM 1410 N N . SER D 2 27 ? 9.522 16.026 -26.845 1.00 18.24 27 SER D N 1
ATOM 1411 C CA . SER D 2 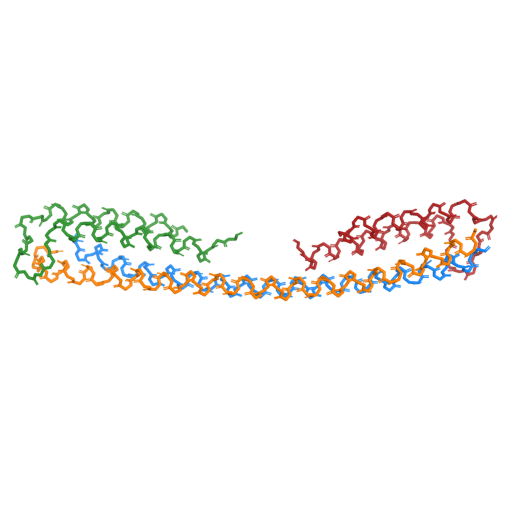27 ? 10.803 16.703 -26.690 1.00 18.79 27 SER D CA 1
ATOM 1412 C C . SER D 2 27 ? 11.909 15.974 -27.453 1.00 18.07 27 SER D C 1
ATOM 1413 O O . SER D 2 27 ? 12.703 16.598 -28.145 1.00 17.03 27 SER D O 1
ATOM 1416 N N . LEU D 2 28 ? 11.941 14.655 -27.326 1.00 17.61 28 LEU D N 1
ATOM 1417 C CA . LEU D 2 28 ? 12.848 13.817 -28.104 1.00 17.15 28 LEU D CA 1
ATOM 1418 C C . LEU D 2 28 ? 12.630 13.999 -29.582 1.00 16.18 28 LEU D C 1
ATOM 1419 O O . LEU D 2 28 ? 13.585 14.096 -30.320 1.00 15.87 28 LEU D O 1
ATOM 1424 N N . GLY D 2 29 ? 11.374 13.981 -30.012 1.00 15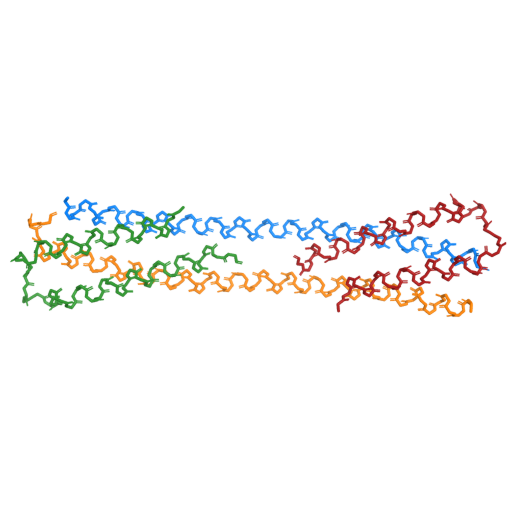.70 29 GLY D N 1
ATOM 1425 C CA . GLY D 2 29 ? 11.042 14.190 -31.417 1.00 15.88 29 GLY D CA 1
ATOM 1426 C C . GLY D 2 29 ? 11.540 15.523 -31.942 1.00 15.98 29 GLY D C 1
ATOM 1427 O O . GLY D 2 29 ? 12.115 15.602 -33.032 1.00 16.14 29 GLY D O 1
ATOM 1428 N N . ALA D 2 30 ? 11.342 16.576 -31.156 1.00 15.61 30 ALA D N 1
ATOM 1429 C CA . ALA D 2 30 ? 11.829 17.896 -31.520 1.00 16.01 30 ALA D CA 1
ATOM 1430 C C . ALA D 2 30 ? 13.362 17.946 -31.590 1.00 16.08 30 ALA D C 1
ATOM 1431 O O . ALA D 2 30 ? 13.919 18.564 -32.502 1.00 15.34 30 ALA D O 1
ATOM 1433 N N . ASP D 2 31 ? 14.034 17.315 -30.631 1.00 16.37 31 ASP D N 1
ATOM 1434 C CA . ASP D 2 31 ? 15.500 17.235 -30.625 1.00 17.36 31 ASP D CA 1
ATOM 1435 C C . ASP D 2 31 ? 16.053 16.535 -31.871 1.00 16.71 31 ASP D C 1
ATOM 1436 O O . ASP D 2 31 ? 17.067 16.956 -32.445 1.00 16.31 31 ASP D O 1
ATOM 1441 N N . ILE D 2 32 ? 15.386 15.477 -32.298 1.00 16.04 32 ILE D N 1
ATOM 1442 C CA . ILE D 2 32 ? 15.805 14.773 -33.510 1.00 15.71 32 ILE D CA 1
ATOM 1443 C C . ILE D 2 32 ? 15.643 15.653 -34.770 1.00 16.31 32 ILE D C 1
ATOM 1444 O O . ILE D 2 32 ? 16.558 15.750 -35.602 1.00 15.43 32 ILE D O 1
ATOM 1449 N N . ALA D 2 33 ? 14.493 16.307 -34.880 1.00 16.90 33 ALA D N 1
ATOM 1450 C CA . ALA D 2 33 ? 14.222 17.206 -35.996 1.00 18.03 33 ALA D CA 1
ATOM 1451 C C . ALA D 2 33 ? 15.238 18.353 -36.077 1.00 17.87 33 ALA D C 1
ATOM 1452 O O . ALA D 2 33 ? 15.668 18.711 -37.152 1.00 19.37 33 ALA D O 1
ATOM 1454 N N . SER D 2 34 ? 15.605 18.900 -34.933 1.00 18.43 34 SER D N 1
ATOM 1455 C CA . SER D 2 34 ? 16.490 20.068 -34.852 1.00 19.16 34 SER D CA 1
ATOM 1456 C C . SER D 2 34 ? 17.939 19.686 -35.057 1.00 18.74 34 SER D C 1
ATOM 1457 O O . SER D 2 34 ? 18.725 20.461 -35.577 1.00 17.76 34 SER D O 1
ATOM 1460 N N . GLU D 2 35 ? 18.304 18.480 -34.642 1.00 18.82 35 GLU D N 1
ATOM 1461 C CA . GLU D 2 35 ? 19.625 17.966 -34.941 1.00 19.19 35 GLU D CA 1
ATOM 1462 C C . GLU D 2 35 ? 19.767 17.811 -36.449 1.00 18.84 35 GLU D C 1
ATOM 1463 O O . GLU D 2 35 ? 20.756 18.198 -37.024 1.00 17.03 35 GLU D O 1
ATOM 1469 N N . GLN D 2 36 ? 18.741 17.225 -37.074 1.00 19.38 36 GLN D N 1
ATOM 1470 C CA . GLN D 2 36 ? 18.767 16.924 -38.498 1.00 19.52 36 GLN D CA 1
ATOM 1471 C C . GLN D 2 36 ? 18.962 18.241 -39.253 1.00 19.05 36 GLN D C 1
ATOM 1472 O O . GLN D 2 36 ? 19.867 18.351 -40.112 1.00 17.89 36 GLN D O 1
ATOM 1478 N N . ALA D 2 37 ? 18.170 19.251 -38.869 1.00 19.15 37 ALA D N 1
ATOM 1479 C CA . ALA D 2 37 ? 18.232 20.591 -39.474 1.00 18.52 37 ALA D CA 1
ATOM 1480 C C . ALA D 2 37 ? 19.645 21.166 -39.460 1.00 18.75 37 ALA D C 1
ATOM 1481 O O . ALA D 2 37 ? 20.034 21.833 -40.411 1.00 18.79 37 ALA D O 1
ATOM 1483 N N . VAL D 2 38 ? 20.401 20.935 -38.393 1.00 19.64 38 VAL D N 1
ATOM 1484 C CA . VAL D 2 38 ? 21.760 21.494 -38.292 1.00 20.46 38 VAL D CA 1
ATOM 1485 C C . VAL D 2 38 ? 22.826 20.616 -38.945 1.00 20.99 38 VAL D C 1
ATOM 1486 O O . VAL D 2 38 ? 23.804 21.138 -39.475 1.00 19.59 38 VAL D O 1
ATOM 1490 N N . LEU D 2 39 ? 22.657 19.296 -38.870 1.00 21.77 39 LEU D N 1
ATOM 1491 C CA . LEU D 2 39 ? 23.628 18.366 -39.432 1.00 23.05 39 LEU D CA 1
ATOM 1492 C C . LEU D 2 39 ? 23.573 18.243 -40.975 1.00 24.15 39 LEU D C 1
ATOM 1493 O O . LEU D 2 39 ? 24.618 18.165 -41.621 1.00 24.84 39 LEU D O 1
ATOM 1498 N N . SER D 2 40 ? 22.364 18.249 -41.544 1.00 24.37 40 SER D N 1
ATOM 1499 C CA . SER D 2 40 ? 22.076 17.642 -42.877 1.00 24.74 40 SER D CA 1
ATOM 1500 C C . SER D 2 40 ? 22.512 18.397 -44.142 1.00 24.86 40 SER D C 1
ATOM 1501 O O . SER D 2 40 ? 21.693 18.691 -45.032 1.00 24.73 40 SER D O 1
ATOM 1504 N N . SER D 2 41 ? 23.804 18.659 -44.263 1.00 24.91 41 SER D N 1
ATOM 1505 C CA . SER D 2 41 ? 24.307 19.543 -45.327 1.00 24.46 41 SER D CA 1
ATOM 1506 C C . SER D 2 41 ? 24.045 19.138 -46.803 1.00 23.91 41 SER D C 1
ATOM 1507 O O . SER D 2 41 ? 24.378 19.913 -47.695 1.00 23.26 41 SER D O 1
ATOM 1510 N N . ALA D 2 42 ? 23.472 17.950 -47.069 1.00 22.89 42 ALA D N 1
ATOM 1511 C CA . ALA D 2 42 ? 23.228 17.516 -48.455 1.00 22.35 42 ALA D CA 1
ATOM 1512 C C . ALA D 2 42 ? 22.231 16.349 -48.545 1.00 22.40 42 ALA D C 1
ATOM 1513 O O . ALA D 2 42 ? 22.611 15.188 -48.777 1.00 22.12 42 ALA D O 1
ATOM 1515 N N . TRP D 2 43 ? 20.957 16.686 -48.370 1.00 21.41 43 TRP D N 1
ATOM 1516 C CA . TRP D 2 43 ? 19.880 15.717 -48.397 1.00 21.05 43 TRP D CA 1
ATOM 1517 C C . TRP D 2 43 ? 19.934 14.872 -49.695 1.00 21.52 43 TRP D C 1
ATOM 1518 O O . TRP D 2 43 ? 20.093 15.397 -50.791 1.00 20.71 43 TRP D O 1
ATOM 1529 N N . GLN D 2 44 ? 19.862 13.550 -49.533 1.00 22.73 44 GLN D N 1
ATOM 1530 C CA . GLN D 2 44 ? 19.923 12.585 -50.641 1.00 23.84 44 GLN D CA 1
ATOM 1531 C C . GLN D 2 44 ? 18.506 12.311 -51.153 1.00 24.07 44 GLN D C 1
ATOM 1532 O O . GLN D 2 44 ? 17.606 11.956 -50.368 1.00 23.61 44 GLN D O 1
ATOM 1538 N N . GLY D 2 45 ? 18.316 12.493 -52.461 1.00 24.39 45 GLY D N 1
ATOM 1539 C CA . GLY D 2 45 ? 16.995 12.358 -53.097 1.00 24.52 45 GLY D CA 1
ATOM 1540 C C . GLY D 2 45 ? 16.499 10.925 -53.231 1.00 24.20 45 GLY D C 1
ATOM 1541 O O . GLY D 2 45 ? 15.289 10.680 -53.271 1.00 23.94 45 GLY D O 1
ATOM 1542 N N . ASP D 2 46 ? 17.430 9.973 -53.277 1.00 24.41 46 ASP D N 1
ATOM 1543 C CA . ASP D 2 46 ? 17.072 8.554 -53.404 1.00 23.96 46 ASP D CA 1
ATOM 1544 C C . ASP D 2 46 ? 16.386 7.968 -52.168 1.00 23.63 46 ASP D C 1
ATOM 1545 O O . ASP D 2 46 ? 15.821 6.873 -52.239 1.00 22.96 46 ASP D O 1
ATOM 1550 N N . THR D 2 47 ? 16.405 8.697 -51.043 1.00 23.06 47 THR D N 1
ATOM 1551 C CA . THR D 2 47 ? 15.704 8.258 -49.834 1.00 22.77 47 THR D CA 1
ATOM 1552 C C . THR D 2 47 ? 14.207 8.548 -49.913 1.00 22.69 47 THR D C 1
ATOM 1553 O O . THR D 2 47 ? 13.460 8.275 -48.962 1.00 21.68 47 THR D O 1
ATOM 1557 N N . GLY D 2 48 ? 13.774 9.105 -51.044 1.00 23.05 48 GLY D N 1
ATOM 1558 C CA . GLY D 2 48 ? 12.344 9.240 -51.347 1.00 23.39 48 GLY D CA 1
ATOM 1559 C C . GLY D 2 48 ? 11.681 10.565 -50.976 1.00 23.63 48 GLY D C 1
ATOM 1560 O O . GLY D 2 48 ? 10.514 10.784 -51.363 1.00 23.80 48 GLY D O 1
ATOM 1561 N N . ILE D 2 49 ? 12.405 11.416 -50.220 1.00 23.11 49 ILE D N 1
ATOM 1562 C CA . ILE D 2 49 ? 11.959 12.770 -49.804 1.00 22.51 49 ILE D CA 1
ATOM 1563 C C . ILE D 2 49 ? 13.066 13.844 -49.791 1.00 20.99 49 ILE D C 1
ATOM 1564 O O . ILE D 2 49 ? 14.249 13.538 -49.936 1.00 21.86 49 ILE D O 1
ATOM 1569 N N . THR D 2 50 ? 12.651 15.109 -49.624 1.00 18.63 50 THR D N 1
ATOM 1570 C CA . THR D 2 50 ? 13.540 16.262 -49.368 1.00 16.59 50 THR D CA 1
ATOM 1571 C C . THR D 2 50 ? 13.580 16.523 -47.847 1.00 14.64 50 THR D C 1
ATOM 1572 O O . THR D 2 50 ? 12.776 15.927 -47.139 1.00 12.98 50 THR D O 1
ATOM 1576 N N . TYR D 2 51 ? 14.462 17.404 -47.349 1.00 13.59 51 TYR D N 1
ATOM 1577 C CA . TYR D 2 51 ? 14.450 17.746 -45.905 1.00 13.36 51 TYR D CA 1
ATOM 1578 C C . TYR D 2 51 ? 13.074 18.217 -45.474 1.00 12.75 51 TYR D C 1
ATOM 1579 O O . TYR D 2 51 ? 12.559 17.787 -44.448 1.00 13.01 51 TYR D O 1
ATOM 1588 N N . GLN D 2 52 ? 12.485 19.133 -46.234 1.00 12.44 52 GLN D N 1
ATOM 1589 C CA . GLN D 2 52 ? 11.157 19.644 -45.884 1.00 12.49 52 GLN D CA 1
ATOM 1590 C C . GLN D 2 52 ? 10.094 18.535 -45.893 1.00 12.23 52 GLN D C 1
ATOM 1591 O O . GLN D 2 52 ? 9.223 18.493 -45.026 1.00 11.68 52 GLN D O 1
ATOM 1597 N N . GLY D 2 53 ? 10.192 17.618 -46.845 1.00 11.44 53 GLY D N 1
ATOM 1598 C CA . GLY D 2 53 ? 9.259 16.504 -46.914 1.00 11.30 53 GLY D CA 1
ATOM 1599 C C . GLY D 2 53 ? 9.414 15.616 -45.701 1.00 10.92 53 GLY D C 1
ATOM 1600 O O . GLY D 2 53 ? 8.438 15.210 -45.102 1.00 11.04 53 GLY D O 1
ATOM 1601 N N . TRP D 2 54 ? 10.659 15.351 -45.327 1.00 11.18 54 TRP D N 1
ATOM 1602 C CA . TRP D 2 54 ? 10.958 14.572 -44.132 1.00 11.86 54 TRP D CA 1
ATOM 1603 C C . TRP D 2 54 ? 10.442 15.249 -42.861 1.00 12.54 54 TRP D C 1
ATOM 1604 O O . TRP D 2 54 ? 9.831 14.601 -42.006 1.00 13.71 54 TRP D O 1
ATOM 1615 N N . GLN D 2 55 ? 10.675 16.552 -42.736 1.00 13.53 55 GLN D N 1
ATOM 1616 C CA . GLN D 2 55 ? 10.266 17.304 -41.572 1.00 14.23 55 GLN D CA 1
ATOM 1617 C C . GLN D 2 55 ? 8.755 17.285 -41.380 1.00 14.67 55 GLN D C 1
ATOM 1618 O O . GLN D 2 55 ? 8.253 17.088 -40.255 1.00 14.84 55 GLN D O 1
ATOM 1624 N N . THR D 2 56 ? 8.035 17.515 -42.470 1.00 14.55 56 THR D N 1
ATOM 1625 C CA . THR D 2 56 ? 6.565 17.473 -42.461 1.00 14.69 56 THR D CA 1
ATOM 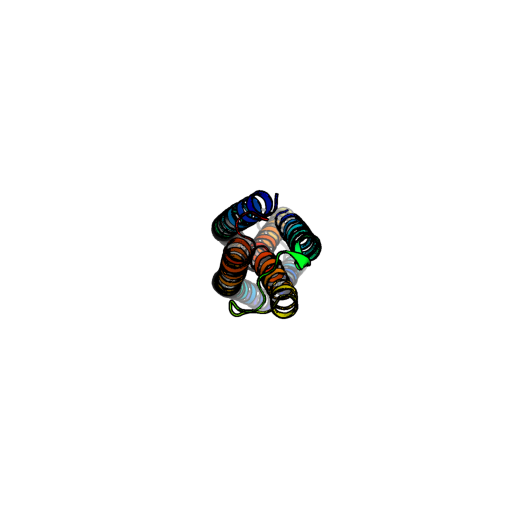1626 C C . THR D 2 56 ? 6.076 16.097 -42.000 1.00 14.74 56 THR D C 1
ATOM 1627 O O . THR D 2 56 ? 5.217 16.000 -41.124 1.00 14.37 56 THR D O 1
ATOM 1631 N N . GLN D 2 57 ? 6.642 15.037 -42.577 1.00 15.04 57 GLN D N 1
ATOM 1632 C CA . GLN D 2 57 ? 6.239 13.666 -42.234 1.00 14.75 57 GLN D CA 1
ATOM 1633 C C . GLN D 2 57 ? 6.614 13.282 -40.817 1.00 14.84 57 GLN D C 1
ATOM 1634 O O . GLN D 2 57 ? 5.862 12.552 -40.137 1.00 13.85 57 GLN D O 1
ATOM 1640 N N . TRP D 2 58 ? 7.776 13.757 -40.364 1.00 14.30 58 TRP D N 1
ATOM 1641 C CA . TRP D 2 58 ? 8.238 13.495 -39.015 1.00 14.15 58 TRP D CA 1
ATOM 1642 C C . TRP D 2 58 ? 7.304 14.133 -37.981 1.00 15.25 58 TRP D C 1
ATOM 1643 O O . TRP D 2 58 ? 6.867 13.485 -37.024 1.00 14.70 58 TRP D O 1
ATOM 1654 N N . ASN D 2 59 ? 6.981 15.400 -38.188 1.00 16.10 59 ASN D N 1
ATOM 1655 C CA . ASN D 2 59 ? 6.127 16.105 -37.245 1.00 17.22 59 ASN D CA 1
ATOM 1656 C C . ASN D 2 59 ? 4.719 15.505 -37.243 1.00 17.38 59 ASN D C 1
ATOM 1657 O O . ASN D 2 59 ? 4.108 15.396 -36.191 1.00 17.04 59 ASN D O 1
ATOM 1662 N N . GLN D 2 60 ? 4.228 15.077 -38.407 1.00 17.64 60 GLN D N 1
ATOM 1663 C CA . GLN D 2 60 ? 2.920 14.433 -38.477 1.00 18.16 60 GLN D CA 1
ATOM 1664 C C . GLN D 2 60 ? 2.916 13.067 -37.780 1.00 17.98 60 GLN D C 1
ATOM 1665 O O . GLN D 2 60 ? 1.953 12.737 -37.078 1.00 16.90 60 GLN D O 1
ATOM 1671 N N . ALA D 2 61 ? 3.969 12.273 -38.000 1.00 17.66 61 ALA D N 1
ATOM 1672 C CA . ALA D 2 61 ? 4.130 10.977 -37.328 1.00 17.58 61 ALA D CA 1
ATOM 1673 C C . ALA D 2 61 ? 4.171 11.126 -35.811 1.00 17.55 61 ALA D C 1
ATOM 1674 O O . ALA D 2 61 ? 3.537 10.360 -35.101 1.00 17.18 61 ALA D O 1
ATOM 1676 N N . LEU D 2 62 ? 4.922 12.102 -35.324 1.00 17.99 62 LEU D N 1
ATOM 1677 C CA . LEU D 2 62 ? 5.041 12.349 -33.878 1.00 18.83 62 LEU D CA 1
ATOM 1678 C C . LEU D 2 62 ? 3.716 12.779 -33.273 1.00 18.64 62 LEU D C 1
ATOM 1679 O O . LEU D 2 62 ? 3.373 12.369 -32.176 1.00 18.52 62 LEU D O 1
ATOM 1684 N N . GLU D 2 63 ? 2.992 13.628 -33.988 1.00 18.55 63 GLU D N 1
ATOM 1685 C CA . GLU D 2 63 ? 1.695 14.087 -33.522 1.00 19.28 63 GLU D CA 1
ATOM 1686 C C . GLU D 2 63 ? 0.790 12.890 -33.375 1.00 18.11 63 GLU D C 1
ATOM 1687 O O . GLU D 2 63 ? 0.164 12.697 -32.340 1.00 17.98 63 GLU D O 1
ATOM 1693 N N . ASP D 2 64 ? 0.733 12.081 -34.424 1.00 17.51 64 ASP D N 1
ATOM 1694 C CA . ASP D 2 64 ? -0.116 10.899 -34.427 1.00 17.27 64 ASP D CA 1
ATOM 1695 C C . ASP D 2 64 ? 0.257 9.941 -33.308 1.00 16.21 64 ASP D C 1
ATOM 1696 O O . ASP D 2 64 ? -0.617 9.359 -32.676 1.00 15.13 64 ASP D O 1
ATOM 1701 N N . LEU D 2 65 ? 1.564 9.767 -33.094 1.00 15.18 65 LEU D N 1
ATOM 1702 C CA . LEU D 2 65 ? 2.099 8.878 -32.083 1.00 15.14 65 LEU D CA 1
ATOM 1703 C C . LEU D 2 65 ? 1.691 9.329 -30.680 1.00 14.84 65 LEU D C 1
ATOM 1704 O O . LEU D 2 65 ? 1.146 8.552 -29.906 1.00 14.89 65 LEU D O 1
ATOM 1709 N N . VAL D 2 66 ? 1.969 10.584 -30.364 1.00 14.99 66 VAL D N 1
ATOM 1710 C CA . VAL D 2 66 ? 1.639 11.155 -29.061 1.00 15.19 66 VAL D CA 1
ATOM 1711 C C . VAL D 2 66 ? 0.121 11.189 -28.796 1.00 15.89 66 VAL D C 1
ATOM 1712 O O . VAL D 2 66 ? -0.319 10.869 -27.696 1.00 15.84 66 VAL D O 1
ATOM 1716 N N . ARG D 2 67 ? -0.681 11.541 -29.796 1.00 16.51 67 ARG D N 1
ATOM 1717 C CA . ARG D 2 67 ? -2.145 11.561 -29.614 1.00 16.91 67 ARG D CA 1
ATOM 1718 C C . ARG D 2 67 ? -2.712 10.158 -29.348 1.00 16.26 67 ARG D C 1
ATOM 1719 O O . ARG D 2 67 ? -3.582 9.990 -28.497 1.00 15.85 67 ARG D O 1
ATOM 1727 N N . ALA D 2 68 ? -2.207 9.155 -30.063 1.00 15.29 68 ALA D N 1
ATOM 1728 C CA . ALA D 2 68 ? -2.586 7.759 -29.808 1.00 14.90 68 ALA D CA 1
ATOM 1729 C C . ALA D 2 68 ? -2.187 7.282 -28.399 1.00 14.45 68 ALA D C 1
ATOM 1730 O O . ALA D 2 68 ? -2.944 6.579 -27.734 1.00 13.41 68 ALA D O 1
ATOM 1732 N N . TYR D 2 69 ? -1.004 7.674 -27.943 1.00 14.28 69 TYR D N 1
ATOM 1733 C CA . TYR D 2 69 ? -0.530 7.315 -26.597 1.00 13.95 69 TYR D CA 1
ATOM 1734 C C . TYR D 2 69 ? -1.438 7.895 -25.486 1.00 14.68 69 TYR D C 1
ATOM 1735 O O . TYR D 2 69 ? -1.792 7.213 -24.502 1.00 14.30 69 TYR D O 1
ATOM 1744 N N . GLN D 2 70 ? -1.777 9.166 -25.642 1.00 15.59 70 GLN D N 1
ATOM 1745 C CA . GLN D 2 70 ? -2.681 9.848 -24.724 1.00 16.89 70 GLN D CA 1
ATOM 1746 C C . GLN D 2 70 ? -4.067 9.225 -24.718 1.00 17.11 70 GLN D C 1
ATOM 1747 O O . GLN D 2 70 ? -4.706 9.167 -23.665 1.00 17.52 70 GLN D O 1
ATOM 1753 N N . SER D 2 71 ? -4.534 8.756 -25.873 1.00 17.45 71 SER D N 1
ATOM 1754 C CA . SER D 2 71 ? -5.827 8.054 -25.937 1.00 17.55 71 SER D CA 1
ATOM 1755 C C . SER D 2 71 ? -5.758 6.691 -25.241 1.00 17.36 71 SER D C 1
ATOM 1756 O O . SER D 2 71 ? -6.672 6.333 -24.483 1.00 17.18 71 SER D O 1
ATOM 1759 N N . MET D 2 72 ? -4.679 5.945 -25.492 1.00 16.17 72 MET D N 1
ATOM 1760 C CA . MET D 2 72 ? -4.451 4.641 -24.846 1.00 16.21 72 MET D CA 1
ATOM 1761 C C . MET D 2 72 ? -4.422 4.747 -23.328 1.00 17.37 72 MET D C 1
ATOM 1762 O O . MET D 2 72 ? -4.999 3.915 -22.639 1.00 17.89 72 MET D O 1
ATOM 1767 N N . SER D 2 73 ? -3.712 5.738 -22.803 1.00 18.92 73 SER D N 1
ATOM 1768 C CA . SER D 2 73 ? -3.428 5.790 -21.352 1.00 20.30 73 SER D CA 1
ATOM 1769 C C . SER D 2 73 ? -4.382 6.670 -20.559 1.00 21.36 73 SER D C 1
ATOM 1770 O O . SER D 2 73 ? -4.347 6.642 -19.327 1.00 21.96 73 SER D O 1
ATOM 1773 N N . GLY D 2 74 ? -5.236 7.435 -21.238 1.00 22.14 74 GLY D N 1
ATOM 1774 C CA . GLY D 2 74 ? -6.176 8.311 -20.548 1.00 22.71 74 GLY D CA 1
ATOM 1775 C C . GLY D 2 74 ? -6.724 9.433 -21.414 1.00 23.25 74 GLY D C 1
ATOM 1776 O O . GLY D 2 74 ? -7.817 9.951 -21.151 1.00 23.72 74 GLY D O 1
#

InterPro domains:
  IPR010310 Type VII secretion system ESAT-6-like [PF06013] (9-87)
  IPR036689 ESAT-6-like superfamily [SSF140453] (4-93)

Radius of gyration: 30.87 Å; Cα contacts (8 Å, |Δi|>4): 187; chains: 4; bounding box: 83×26×72 Å

Solvent-accessible surface area: 12310 Å² total; per-residue (Å²): 92,2,44,64,45,0,36,90,0,70,110,8,10,28,76,0,40,104,65,2,79,73,31,28,65,113,109,58,40,89,41,39,60,65,27,128,28,0,39,65,136,2,78,51,2,12,60,107,0,50,81,5,0,77,26,0,103,55,8,62,75,111,119,31,4,59,67,56,4,39,92,0,83,107,7,11,29,74,0,38,106,66,0,75,73,19,22,66,127,74,44,41,92,44,43,69,64,24,117,21,0,37,50,132,1,71,54,3,11,57,94,0,44,72,4,0,78,52,0,54,74,10,7,43,185,43,25,106,65,24,49,63,0,106,61,10,0,57,73,0,14,64,39,0,42,106,37,47,117,39,21,82,59,129,77,58,41,78,62,138,22,0,35,98,80,0,71,91,0,17,88,55,0,12,156,3,13,91,54,10,58,56,184,103,65,20,45,55,0,105,60,12,0,58,68,0,13,63,19,0,62,127,56,22,119,77,49,81,64,133,28,68,33,93,55,107,21,0,53,82,89,0,63,90,3,15,86,48,1,7,169,2,17,89,65,1,23,95

Secondary structure (DSSP, 8-state):
-HHHHHHHHHHHHHHHHHHHHHHHHHHHHHHHHHHHHHHHHHHHHHHHHHHHHHHHHHT-/-HHHHHHHHHHHHHHHHHHHHHHHHHHHHHHHHHHHHHHHHHHHHHHHHHHHHHHHHHHHHHHGGG-/-HHHHHHHHHHHHHHHHHHTGGG--TTSSS-HHHHHHHHHHHHHHHHHHHHHHH--/-HHHHHHHHHHHHHHHHHHH-TT--GGGSS-HHHHHHHHHHHHHHHHHHHHHHH-